Protein AF-U1Z8W6-F1 (afdb_monomer_lite)

Structure (mmCIF, N/CA/C/O backbone):
data_AF-U1Z8W6-F1
#
_entry.id   AF-U1Z8W6-F1
#
loop_
_atom_site.group_PDB
_atom_site.id
_atom_site.type_symbol
_atom_site.label_atom_id
_atom_site.label_alt_id
_atom_site.label_comp_id
_atom_site.label_asym_id
_atom_site.label_entity_id
_atom_site.label_seq_id
_atom_site.pdbx_PDB_ins_code
_atom_site.Cartn_x
_atom_site.Cartn_y
_atom_site.Cartn_z
_atom_site.occupancy
_atom_site.B_iso_or_equiv
_atom_site.auth_seq_id
_atom_site.auth_comp_id
_atom_site.auth_asym_id
_atom_site.auth_atom_id
_atom_site.pdbx_PDB_model_num
ATOM 1 N N . LYS A 1 1 ? 12.245 14.910 -12.556 1.00 53.78 1 LYS A N 1
ATOM 2 C CA . LYS A 1 1 ? 11.541 14.546 -13.810 1.00 53.78 1 LYS A CA 1
ATOM 3 C C . LYS A 1 1 ? 10.143 14.032 -13.506 1.00 53.78 1 LYS A C 1
ATOM 5 O O . LYS A 1 1 ? 9.200 14.678 -13.924 1.00 53.78 1 LYS A O 1
ATOM 10 N N . ASP A 1 2 ? 10.011 12.971 -12.716 1.00 47.59 2 ASP A N 1
ATOM 11 C CA . ASP A 1 2 ? 8.708 12.365 -12.400 1.00 47.59 2 ASP A CA 1
ATOM 12 C C . ASP A 1 2 ? 7.737 13.335 -11.708 1.00 47.59 2 ASP A C 1
ATOM 14 O O . ASP A 1 2 ? 6.581 13.411 -12.100 1.00 47.59 2 ASP A O 1
ATOM 18 N N . LEU A 1 3 ? 8.223 14.195 -10.800 1.00 54.81 3 LEU A N 1
ATOM 19 C CA . LEU A 1 3 ? 7.426 15.294 -10.223 1.00 54.81 3 LEU A CA 1
ATOM 20 C C . LEU A 1 3 ? 6.939 16.315 -11.272 1.00 54.81 3 LEU A C 1
ATOM 22 O O . LEU A 1 3 ? 5.798 16.761 -11.232 1.00 54.81 3 LEU A O 1
ATOM 26 N N . LEU A 1 4 ? 7.788 16.655 -12.247 1.00 52.31 4 LEU A N 1
ATOM 27 C CA . LEU A 1 4 ? 7.436 17.550 -13.359 1.00 52.31 4 LEU A CA 1
ATOM 28 C C . LEU A 1 4 ? 6.478 16.881 -14.355 1.00 52.31 4 LEU A C 1
ATOM 30 O O . LEU A 1 4 ? 5.726 17.571 -15.029 1.00 52.31 4 LEU A O 1
ATOM 34 N N . PHE A 1 5 ? 6.523 15.554 -14.474 1.00 56.66 5 PHE A N 1
ATOM 35 C CA . PHE A 1 5 ? 5.642 14.786 -15.348 1.00 56.66 5 PHE A CA 1
ATOM 36 C C . PHE A 1 5 ? 4.259 14.593 -14.711 1.00 56.66 5 PHE A C 1
ATOM 38 O O . PHE A 1 5 ? 3.253 14.780 -15.389 1.00 56.66 5 PHE A O 1
ATOM 45 N N . LEU A 1 6 ? 4.208 14.348 -13.395 1.00 55.31 6 LEU A N 1
ATOM 46 C CA . LEU A 1 6 ? 2.987 14.413 -12.584 1.00 55.31 6 LEU A CA 1
ATOM 47 C C . LEU A 1 6 ? 2.279 15.761 -12.761 1.00 55.31 6 LEU A C 1
ATOM 49 O O . LEU A 1 6 ? 1.101 15.774 -13.085 1.00 55.31 6 LEU A O 1
ATOM 53 N N . SER A 1 7 ? 3.026 16.867 -12.672 1.00 51.34 7 SER A N 1
ATOM 54 C CA . SER A 1 7 ? 2.526 18.236 -12.894 1.00 51.34 7 SER A CA 1
ATOM 55 C C . SER A 1 7 ? 2.130 18.559 -14.347 1.00 51.34 7 SER A C 1
ATOM 57 O O . SER A 1 7 ? 1.707 19.674 -14.626 1.00 51.34 7 SER A O 1
ATOM 59 N N . ARG A 1 8 ? 2.359 17.660 -15.313 1.00 48.47 8 ARG A N 1
ATOM 60 C CA . ARG A 1 8 ? 2.009 17.873 -16.733 1.00 48.47 8 ARG A CA 1
ATOM 61 C C . ARG A 1 8 ? 0.901 16.942 -17.214 1.00 48.47 8 ARG A C 1
ATOM 63 O O . ARG A 1 8 ? 0.269 17.232 -18.224 1.00 48.47 8 ARG A O 1
ATOM 70 N N . ILE A 1 9 ? 0.660 15.835 -16.510 1.00 55.00 9 ILE A N 1
ATOM 71 C CA . ILE A 1 9 ? -0.427 14.883 -16.792 1.00 55.00 9 ILE A CA 1
ATOM 72 C C . ILE A 1 9 ? -1.760 15.347 -16.175 1.00 55.00 9 ILE A C 1
ATOM 74 O O . ILE A 1 9 ? -2.761 14.641 -16.285 1.00 55.00 9 ILE A O 1
ATOM 78 N N . ASP A 1 10 ? -1.803 16.559 -15.611 1.00 52.75 10 ASP A N 1
ATOM 79 C CA . ASP A 1 10 ? -2.941 17.207 -14.950 1.00 52.75 10 ASP A CA 1
ATOM 80 C C . ASP A 1 10 ? -4.310 16.782 -15.499 1.00 52.75 10 ASP A C 1
ATOM 82 O O . ASP A 1 10 ? -5.134 16.296 -14.739 1.00 52.75 10 ASP A O 1
ATOM 86 N N . GLY A 1 11 ? -4.547 16.819 -16.813 1.00 50.12 11 GLY A N 1
ATOM 87 C CA . GLY A 1 11 ? -5.838 16.417 -17.391 1.00 50.12 11 GLY A CA 1
ATOM 88 C C . GLY A 1 11 ? -6.247 14.950 -17.164 1.00 50.12 11 GLY A C 1
ATOM 89 O O . GLY A 1 11 ? -7.403 14.680 -16.854 1.00 50.12 11 GLY A O 1
ATOM 90 N N . PHE A 1 12 ? -5.333 13.985 -17.300 1.00 50.81 12 PHE A N 1
ATOM 91 C CA . PHE A 1 12 ? -5.642 12.558 -17.111 1.00 50.81 12 PHE A CA 1
ATOM 92 C C . PHE A 1 12 ? -5.597 12.163 -15.633 1.00 50.81 12 PHE A C 1
ATOM 94 O O . PHE A 1 12 ? -6.459 11.414 -15.171 1.00 50.81 12 PHE A O 1
ATOM 101 N N . PHE A 1 13 ? -4.631 12.706 -14.883 1.00 53.06 13 PHE A N 1
ATOM 102 C CA . PHE A 1 13 ? -4.510 12.447 -13.451 1.00 53.06 13 PHE A CA 1
ATOM 103 C C . PHE A 1 13 ? -5.684 13.062 -12.685 1.00 53.06 13 PHE A C 1
ATOM 105 O O . PHE A 1 13 ? -6.356 12.341 -11.961 1.00 53.06 13 PHE A O 1
ATOM 112 N N . ILE A 1 14 ? -6.022 14.339 -12.910 1.00 55.75 14 ILE A N 1
ATOM 113 C CA . ILE A 1 14 ? -7.170 15.000 -12.264 1.00 55.75 14 ILE A CA 1
ATOM 114 C C . ILE A 1 14 ? -8.484 14.356 -12.698 1.00 55.75 14 ILE A C 1
ATOM 116 O O . ILE A 1 14 ? -9.365 14.176 -11.864 1.00 55.75 14 ILE A O 1
ATOM 120 N N . ARG A 1 15 ? -8.639 13.948 -13.966 1.00 53.91 15 ARG A N 1
ATOM 121 C CA . ARG A 1 15 ? -9.880 13.293 -14.406 1.00 53.91 15 ARG A CA 1
ATOM 122 C C . ARG A 1 15 ? -10.075 11.934 -13.741 1.00 53.91 15 ARG A C 1
ATOM 124 O O . ARG A 1 15 ? -11.173 11.667 -13.262 1.00 53.91 15 ARG A O 1
ATOM 131 N N . ASN A 1 16 ? -9.046 11.091 -13.669 1.00 57.12 16 ASN A N 1
ATOM 132 C CA . ASN A 1 16 ? -9.176 9.761 -13.068 1.00 57.12 16 ASN A CA 1
ATOM 133 C C . ASN A 1 16 ? -9.171 9.819 -11.536 1.00 57.12 16 ASN A C 1
ATOM 135 O O . ASN A 1 16 ? -10.003 9.174 -10.910 1.00 57.12 16 ASN A O 1
ATOM 139 N N . PHE A 1 17 ? -8.308 10.638 -10.931 1.00 57.97 17 PHE A N 1
ATOM 140 C CA . PHE A 1 17 ? -8.268 10.853 -9.483 1.00 57.97 17 PHE A CA 1
ATOM 141 C C . PHE A 1 17 ? -9.521 11.583 -8.984 1.00 57.97 17 PHE A C 1
ATOM 143 O O . PHE A 1 17 ? -10.067 11.229 -7.947 1.00 57.97 17 PHE A O 1
ATOM 150 N N . GLY A 1 18 ? -10.034 12.550 -9.748 1.00 56.03 18 GLY A N 1
ATOM 151 C CA . GLY A 1 18 ? -11.298 13.236 -9.480 1.00 56.03 18 GLY A CA 1
ATOM 152 C C . GLY A 1 18 ? -12.509 12.320 -9.645 1.00 56.03 18 GLY A C 1
ATOM 153 O O . GLY A 1 18 ? -13.364 12.297 -8.768 1.00 56.03 18 GLY A O 1
ATOM 154 N N . SER A 1 19 ? -12.555 11.495 -10.698 1.00 52.81 19 SER A N 1
ATOM 155 C CA . SER A 1 19 ? -13.606 10.471 -10.858 1.00 52.81 19 SER A CA 1
ATOM 156 C C . SER A 1 19 ? -13.541 9.413 -9.756 1.00 52.81 19 SER A C 1
ATOM 158 O O . SER A 1 19 ? -14.569 8.901 -9.324 1.00 52.81 19 SER A O 1
ATOM 160 N N . MET A 1 20 ? -12.340 9.111 -9.265 1.00 61.62 20 MET A N 1
ATOM 161 C CA . MET A 1 20 ? -12.126 8.195 -8.154 1.00 61.62 20 MET A CA 1
ATOM 162 C C . MET A 1 20 ? -12.560 8.804 -6.817 1.00 61.62 20 MET A C 1
ATOM 164 O O . MET A 1 20 ? -13.279 8.149 -6.070 1.00 61.62 20 MET A O 1
ATOM 168 N N . LEU A 1 21 ? -12.171 10.047 -6.518 1.00 60.03 21 LEU A N 1
ATOM 169 C CA . LEU A 1 21 ? -12.673 10.782 -5.355 1.00 60.03 21 LEU A CA 1
ATOM 170 C C . LEU A 1 21 ? -14.191 10.911 -5.417 1.00 60.03 21 LEU A C 1
ATOM 172 O O . LEU A 1 21 ? -14.842 10.754 -4.395 1.00 60.03 21 LEU A O 1
ATOM 176 N N . TYR A 1 22 ? -14.754 11.128 -6.605 1.00 62.81 22 TYR A N 1
ATOM 177 C CA . TYR A 1 22 ? -16.194 11.146 -6.821 1.00 62.81 22 TYR A CA 1
ATOM 178 C C . TYR A 1 22 ? -16.833 9.786 -6.523 1.00 62.81 22 TYR A C 1
ATOM 180 O O . TYR A 1 22 ? -17.764 9.737 -5.733 1.00 62.81 22 TYR A O 1
ATOM 188 N N . LEU A 1 23 ? -16.317 8.678 -7.067 1.00 64.25 23 LEU A N 1
ATOM 189 C CA . LEU A 1 23 ? -16.807 7.323 -6.771 1.00 64.25 23 LEU A CA 1
ATOM 190 C C . LEU A 1 23 ? -16.672 6.966 -5.288 1.00 64.25 23 LEU A C 1
ATOM 192 O O . LEU A 1 23 ? -17.572 6.359 -4.720 1.00 64.25 23 LEU A O 1
ATOM 196 N N . PHE A 1 24 ? -15.574 7.368 -4.654 1.00 62.69 24 PHE A N 1
ATOM 197 C CA . PHE A 1 24 ? -15.333 7.159 -3.233 1.00 62.69 24 PHE A CA 1
ATOM 198 C C . PHE A 1 24 ? -16.278 7.997 -2.365 1.00 62.69 24 PHE A C 1
ATOM 200 O O . PHE A 1 24 ? -16.858 7.481 -1.418 1.00 62.69 24 PHE A O 1
ATOM 207 N N . MET A 1 25 ? -16.485 9.269 -2.711 1.00 63.53 25 MET A N 1
ATOM 208 C CA . MET A 1 25 ? -17.456 10.155 -2.061 1.00 63.53 25 MET A CA 1
ATOM 209 C C . MET A 1 25 ? -18.890 9.696 -2.295 1.00 63.53 25 MET A C 1
ATOM 211 O O . MET A 1 25 ? -19.716 9.840 -1.407 1.00 63.53 25 MET A O 1
ATOM 215 N N . LEU A 1 26 ? -19.193 9.121 -3.458 1.00 65.06 26 LEU A N 1
ATOM 216 C CA . LEU A 1 26 ? -20.494 8.538 -3.770 1.00 65.06 26 LEU A CA 1
ATOM 217 C C . LEU A 1 26 ? -20.699 7.260 -2.952 1.00 65.06 26 LEU A C 1
ATOM 219 O O . LEU A 1 26 ? -21.748 7.095 -2.343 1.00 65.06 26 LEU A O 1
ATOM 223 N N . PHE A 1 27 ? -19.679 6.405 -2.848 1.00 68.31 27 PHE A N 1
ATOM 224 C CA . PHE A 1 27 ? -19.701 5.227 -1.982 1.00 68.31 27 PHE A CA 1
ATOM 225 C C . PHE A 1 27 ? -19.877 5.611 -0.510 1.00 68.31 27 PHE A C 1
ATOM 227 O O . PHE A 1 27 ? -20.775 5.096 0.144 1.00 68.31 27 PHE A O 1
ATOM 234 N N . LEU A 1 28 ? -19.095 6.566 0.004 1.00 62.84 28 LEU A N 1
ATOM 235 C CA . LEU A 1 28 ? -19.282 7.100 1.353 1.00 62.84 28 LEU A CA 1
ATOM 236 C C . LEU A 1 28 ? -20.662 7.749 1.506 1.00 62.84 28 LEU A C 1
ATOM 238 O O . LEU A 1 28 ? -21.359 7.461 2.465 1.00 62.84 28 LEU A O 1
ATOM 242 N N . GLY A 1 29 ? -21.110 8.555 0.549 1.00 54.66 29 GLY A N 1
ATOM 243 C CA . GLY A 1 29 ? -22.417 9.211 0.570 1.00 54.66 29 GLY A CA 1
ATOM 244 C C . GLY A 1 29 ? -23.599 8.239 0.558 1.00 54.66 29 GLY A C 1
ATOM 245 O O . GLY A 1 29 ? -24.640 8.566 1.112 1.00 54.66 29 GLY A O 1
ATOM 246 N N . PHE A 1 30 ? -23.444 7.039 -0.011 1.00 58.88 30 PHE A N 1
ATOM 247 C CA . PHE A 1 30 ? -24.445 5.969 0.059 1.00 58.88 30 PHE A CA 1
ATOM 248 C C . PHE A 1 30 ? -24.303 5.104 1.314 1.00 58.88 30 PHE A C 1
ATOM 250 O O . PHE A 1 30 ? -25.306 4.741 1.923 1.00 58.88 30 PHE A O 1
ATOM 257 N N . CYS A 1 31 ? -23.080 4.765 1.717 1.00 59.50 31 CYS A N 1
ATOM 258 C CA . CYS A 1 31 ? -22.837 3.871 2.845 1.00 59.50 31 CYS A CA 1
ATOM 259 C C . CYS A 1 31 ? -22.995 4.570 4.197 1.00 59.50 31 CYS A C 1
ATOM 261 O O . CYS A 1 31 ? -23.526 3.959 5.117 1.00 59.50 31 CYS A O 1
ATOM 263 N N . VAL A 1 32 ? -22.579 5.833 4.331 1.00 60.75 32 VAL A N 1
ATOM 264 C CA . VAL A 1 32 ? -22.630 6.597 5.590 1.00 60.75 32 VAL A CA 1
ATOM 265 C C . VAL A 1 32 ? -24.071 6.727 6.103 1.00 60.75 32 VAL A C 1
ATOM 267 O O . VAL A 1 32 ? -24.289 6.329 7.242 1.00 60.75 32 VAL A O 1
ATOM 270 N N . PRO A 1 33 ? -25.079 7.162 5.311 1.00 55.75 33 PRO A N 1
ATOM 271 C CA . PRO A 1 33 ? -26.455 7.297 5.802 1.00 55.75 33 PRO A CA 1
ATOM 272 C C . PRO A 1 33 ? -27.119 5.948 6.091 1.00 55.75 33 PRO A C 1
ATOM 274 O O . PRO A 1 33 ? -27.905 5.810 7.026 1.00 55.75 33 PRO A O 1
ATOM 277 N N . LEU A 1 34 ? -26.806 4.937 5.278 1.00 55.66 34 LEU A N 1
ATOM 278 C CA . LEU A 1 34 ? -27.396 3.601 5.372 1.00 55.66 34 LEU A CA 1
ATOM 279 C C . LEU A 1 34 ? -26.870 2.865 6.608 1.00 55.66 34 LEU A C 1
ATOM 281 O O . LEU A 1 34 ? -27.627 2.227 7.338 1.00 55.66 34 LEU A O 1
ATOM 285 N N . LEU A 1 35 ? -25.579 3.025 6.893 1.00 55.91 35 LEU A N 1
ATOM 286 C CA . LEU A 1 35 ? -24.968 2.494 8.095 1.00 55.91 35 LEU A CA 1
ATOM 287 C C . LEU A 1 35 ? -25.337 3.332 9.342 1.00 55.91 35 LEU A C 1
ATOM 289 O O . LEU A 1 35 ? -25.601 2.736 10.381 1.00 55.91 35 LEU A O 1
ATOM 293 N N . SER A 1 36 ? -25.450 4.666 9.254 1.00 55.50 36 SER A N 1
ATOM 294 C CA . SER A 1 36 ? -25.828 5.514 10.400 1.00 55.50 36 SER A CA 1
ATOM 295 C C . SER A 1 36 ? -27.282 5.321 10.840 1.00 55.50 36 SER A C 1
ATOM 297 O O . SER A 1 36 ? -27.603 5.518 12.007 1.00 55.50 36 SER A O 1
ATOM 299 N N . HIS A 1 37 ? -28.176 4.936 9.921 1.00 54.25 37 HIS A N 1
ATOM 300 C CA . HIS A 1 37 ? -29.578 4.644 10.235 1.00 54.25 37 HIS A CA 1
ATOM 301 C C . HIS A 1 37 ? -29.769 3.242 10.851 1.00 54.25 37 HIS A C 1
ATOM 303 O O . HIS A 1 37 ? -30.749 3.013 11.560 1.00 54.25 37 HIS A O 1
ATOM 309 N N . HIS A 1 38 ? -28.882 2.279 10.579 1.00 53.22 38 HIS A N 1
ATOM 310 C CA . HIS A 1 38 ? -28.990 0.912 11.120 1.00 53.22 38 HIS A CA 1
ATOM 311 C C . HIS A 1 38 ? -28.074 0.633 12.317 1.00 53.22 38 HIS A C 1
ATOM 313 O O . HIS A 1 38 ? -28.362 -0.279 13.088 1.00 53.22 38 HIS A O 1
ATOM 319 N N . PHE A 1 39 ? -27.010 1.413 12.508 1.00 53.31 39 PHE A N 1
ATOM 320 C CA . PHE A 1 39 ? -26.014 1.195 13.554 1.00 53.31 39 PHE A CA 1
ATOM 321 C C . PHE A 1 39 ? -25.698 2.521 14.252 1.00 53.31 39 PHE A C 1
ATOM 323 O O . PHE A 1 39 ? -24.763 3.230 13.894 1.00 53.31 39 PHE A O 1
ATOM 330 N N . THR A 1 40 ? -26.506 2.874 15.252 1.00 51.41 40 THR A N 1
ATOM 331 C CA . THR A 1 40 ? -26.368 4.115 16.037 1.00 51.41 40 THR A CA 1
ATOM 332 C C . THR A 1 40 ? -25.115 4.148 16.923 1.00 51.41 40 THR A C 1
ATOM 334 O O . THR A 1 40 ? -24.707 5.223 17.347 1.00 51.41 40 THR A O 1
ATOM 337 N N . GLU A 1 41 ? -24.456 3.004 17.132 1.00 55.88 41 GLU A N 1
ATOM 338 C CA . GLU A 1 41 ? -23.107 2.892 17.693 1.00 55.88 41 GLU A CA 1
ATOM 339 C C . GLU A 1 41 ? -22.330 1.852 16.875 1.00 55.88 41 GLU A C 1
ATOM 341 O O . GLU A 1 41 ? -22.644 0.660 16.891 1.00 55.88 41 GLU A O 1
ATOM 346 N N . TYR A 1 42 ? -21.322 2.283 16.115 1.00 61.22 42 TYR A N 1
ATOM 347 C CA . TYR A 1 42 ? -20.436 1.330 15.451 1.00 61.22 42 TYR A CA 1
ATOM 348 C C . TYR A 1 42 ? -19.486 0.746 16.480 1.00 61.22 42 TYR A C 1
ATOM 350 O O . TYR A 1 42 ? -18.712 1.476 17.099 1.00 61.22 42 TYR A O 1
ATOM 358 N N . SER A 1 43 ? -19.482 -0.579 16.618 1.00 75.44 43 SER A N 1
ATOM 359 C CA . SER A 1 43 ? -18.449 -1.226 17.417 1.00 75.44 43 SER A CA 1
ATOM 360 C C . SER A 1 43 ? -17.075 -0.926 16.808 1.00 75.44 43 SER A C 1
ATOM 362 O O . SER A 1 43 ? -16.895 -0.973 15.586 1.00 75.44 43 SER A O 1
ATOM 364 N N . ALA A 1 44 ? -16.078 -0.647 17.649 1.00 80.00 44 ALA A N 1
ATOM 365 C CA . ALA A 1 44 ? -14.695 -0.467 17.205 1.00 80.00 44 ALA A CA 1
ATOM 366 C C . ALA A 1 44 ? -14.218 -1.650 16.341 1.00 80.00 44 ALA A C 1
ATOM 368 O O . ALA A 1 44 ? -13.499 -1.467 15.359 1.00 80.00 44 ALA A O 1
ATOM 369 N N . ALA A 1 45 ? -14.714 -2.856 16.636 1.00 81.62 45 ALA A N 1
ATOM 370 C CA . ALA A 1 45 ? -14.514 -4.056 15.832 1.00 81.62 45 ALA A CA 1
ATOM 371 C C . ALA A 1 45 ? -14.978 -3.905 14.368 1.00 81.62 45 ALA A C 1
ATOM 373 O O . ALA A 1 45 ? -14.260 -4.343 13.466 1.00 81.62 45 ALA A O 1
ATOM 374 N N . ALA A 1 46 ? -16.130 -3.282 14.106 1.00 81.25 46 ALA A N 1
ATOM 375 C CA . ALA A 1 46 ? -16.612 -3.043 12.746 1.00 81.25 46 ALA A CA 1
ATOM 376 C C . ALA A 1 46 ? -15.736 -2.022 12.005 1.00 81.25 46 ALA A C 1
ATOM 378 O O . ALA A 1 46 ? -15.381 -2.240 10.845 1.00 81.25 46 ALA A O 1
ATOM 379 N N . ILE A 1 47 ? -15.328 -0.946 12.687 1.00 84.00 47 ILE A N 1
ATOM 380 C CA . ILE A 1 47 ? -14.483 0.103 12.097 1.00 84.00 47 ILE A CA 1
ATOM 381 C C . ILE A 1 47 ? -13.100 -0.451 11.735 1.00 84.00 47 ILE A C 1
ATOM 383 O O . ILE A 1 47 ? -12.608 -0.188 10.639 1.00 84.00 47 ILE A O 1
ATOM 387 N N . VAL A 1 48 ? -12.507 -1.283 12.599 1.00 86.69 48 VAL A N 1
ATOM 388 C CA . VAL A 1 48 ? -11.232 -1.978 12.342 1.00 86.69 48 VAL A CA 1
ATOM 389 C C . VAL A 1 48 ? -11.289 -2.798 11.048 1.00 86.69 48 VAL A C 1
ATOM 391 O O . VAL A 1 48 ? -10.410 -2.682 10.193 1.00 86.69 48 VAL A O 1
ATOM 394 N N . SER A 1 49 ? -12.351 -3.585 10.864 1.00 83.81 49 SER A N 1
ATOM 395 C CA . SER A 1 49 ? -12.529 -4.407 9.661 1.00 83.81 49 SER A CA 1
ATOM 396 C C . SER A 1 49 ? -12.802 -3.569 8.408 1.00 83.81 49 SER A C 1
ATOM 398 O O . SER A 1 49 ? -12.195 -3.800 7.359 1.00 83.81 49 SER A O 1
ATOM 400 N N . ALA A 1 50 ? -13.675 -2.564 8.510 1.00 84.44 50 ALA A N 1
ATOM 401 C CA . ALA A 1 50 ? -14.007 -1.686 7.393 1.00 84.44 50 ALA A CA 1
ATOM 402 C C . ALA A 1 50 ? -12.787 -0.885 6.911 1.00 84.44 50 ALA A C 1
ATOM 404 O O . ALA A 1 50 ? -12.572 -0.761 5.707 1.00 84.44 50 ALA A O 1
ATOM 405 N N . ALA A 1 51 ? -11.951 -0.404 7.834 1.00 87.62 51 ALA A N 1
ATOM 406 C CA . ALA A 1 51 ? -10.746 0.356 7.521 1.00 87.62 51 ALA A CA 1
ATOM 407 C C . ALA A 1 51 ? -9.801 -0.397 6.581 1.00 87.62 51 ALA A C 1
ATOM 409 O O . ALA A 1 51 ? -9.320 0.173 5.604 1.00 87.62 51 ALA A O 1
ATOM 410 N N . VAL A 1 52 ? -9.567 -1.687 6.841 1.00 88.38 52 VAL A N 1
ATOM 411 C CA . VAL A 1 52 ? -8.694 -2.519 6.004 1.00 88.38 52 VAL A CA 1
ATOM 412 C C . VAL A 1 52 ? -9.263 -2.693 4.602 1.00 88.38 52 VAL A C 1
ATOM 414 O O . VAL A 1 52 ? -8.522 -2.564 3.625 1.00 88.38 52 VAL A O 1
ATOM 417 N N . ILE A 1 53 ? -10.565 -2.963 4.493 1.00 86.12 53 ILE A N 1
ATOM 418 C CA . ILE A 1 53 ? -11.238 -3.136 3.202 1.00 86.12 53 ILE A CA 1
ATOM 419 C C . ILE A 1 53 ? -11.127 -1.845 2.391 1.00 86.12 53 ILE A C 1
ATOM 421 O O . ILE A 1 53 ? -10.634 -1.860 1.263 1.00 86.12 53 ILE A O 1
ATOM 425 N N . ILE A 1 54 ? -11.520 -0.722 2.993 1.00 86.75 54 ILE A N 1
ATOM 426 C CA . ILE A 1 54 ? -11.520 0.587 2.340 1.00 86.75 54 ILE A CA 1
ATOM 427 C C . ILE A 1 54 ? -10.097 0.976 1.927 1.00 86.75 54 ILE A C 1
ATOM 429 O O . ILE A 1 54 ? -9.885 1.345 0.775 1.00 86.75 54 ILE A O 1
ATOM 433 N N . ALA A 1 55 ? -9.107 0.834 2.813 1.00 88.94 55 ALA A N 1
ATOM 434 C CA . ALA A 1 55 ? -7.720 1.168 2.500 1.00 88.94 55 ALA A CA 1
ATOM 435 C C . ALA A 1 55 ? -7.182 0.357 1.310 1.00 88.94 55 ALA A C 1
ATOM 437 O O . ALA A 1 55 ? -6.589 0.929 0.396 1.00 88.94 55 ALA A O 1
ATOM 438 N N . ASN A 1 56 ? -7.418 -0.959 1.276 1.00 86.19 56 ASN A N 1
ATOM 439 C CA . ASN A 1 56 ? -6.936 -1.810 0.185 1.00 86.19 56 ASN A CA 1
ATOM 440 C C . ASN A 1 56 ? -7.578 -1.442 -1.161 1.00 86.19 56 ASN A C 1
ATOM 442 O O . ASN A 1 56 ? -6.858 -1.268 -2.143 1.00 86.19 56 ASN A O 1
ATOM 446 N N . PHE A 1 57 ? -8.900 -1.250 -1.205 1.00 83.81 57 PHE A N 1
ATOM 447 C CA . PHE A 1 57 ? -9.583 -0.836 -2.435 1.00 83.81 57 PHE A CA 1
ATOM 448 C C . PHE A 1 57 ? -9.149 0.557 -2.901 1.00 83.81 57 PHE A C 1
ATOM 450 O O . PHE A 1 57 ? -8.891 0.758 -4.090 1.00 83.81 57 PHE A O 1
ATOM 457 N N . SER A 1 58 ? -9.002 1.506 -1.972 1.00 84.88 58 SER A N 1
ATOM 458 C CA . SER A 1 58 ? -8.495 2.840 -2.285 1.00 84.88 58 SER A CA 1
ATOM 459 C C . SER A 1 58 ? -7.105 2.775 -2.913 1.00 84.88 58 SER A C 1
ATOM 461 O O . SER A 1 58 ? -6.874 3.389 -3.949 1.00 84.88 58 SER A O 1
ATOM 463 N N . TYR A 1 59 ? -6.168 2.013 -2.351 1.00 86.00 59 TYR A N 1
ATOM 464 C CA . TYR A 1 59 ? -4.812 1.963 -2.905 1.00 86.00 59 TYR A CA 1
ATOM 465 C C . TYR A 1 59 ? -4.665 1.099 -4.148 1.00 86.00 59 TYR A C 1
ATOM 467 O O . TYR A 1 59 ? -3.762 1.357 -4.942 1.00 86.00 59 TYR A O 1
ATOM 475 N N . GLN A 1 60 ? -5.564 0.148 -4.381 1.00 81.12 60 GLN A N 1
ATOM 476 C CA . GLN A 1 60 ? -5.640 -0.523 -5.671 1.00 81.12 60 GLN A CA 1
ATOM 477 C C . GLN A 1 60 ? -5.989 0.484 -6.780 1.00 81.12 60 GLN A C 1
ATOM 479 O O . GLN A 1 60 ? -5.284 0.567 -7.781 1.00 81.12 60 GLN A O 1
ATOM 484 N N . LEU A 1 61 ? -6.995 1.334 -6.549 1.00 75.44 61 LEU A N 1
ATOM 485 C CA . LEU A 1 61 ? -7.445 2.345 -7.511 1.00 75.44 61 LEU A CA 1
ATOM 486 C C . LEU A 1 61 ? -6.473 3.533 -7.657 1.00 75.44 61 LEU A C 1
ATOM 488 O O . LEU A 1 61 ? -6.066 3.857 -8.774 1.00 75.44 61 LEU A O 1
ATOM 492 N N . VAL A 1 62 ? -6.065 4.173 -6.547 1.00 73.31 62 VAL A N 1
ATOM 493 C CA . VAL A 1 62 ? -5.065 5.267 -6.563 1.00 73.31 62 VAL A CA 1
ATOM 494 C C . VAL A 1 62 ? -3.761 4.759 -7.170 1.00 73.31 62 VAL A C 1
ATOM 496 O O . VAL A 1 62 ? -3.085 5.464 -7.925 1.00 73.31 62 VAL A O 1
ATOM 499 N N . GLY A 1 63 ? -3.409 3.524 -6.833 1.00 71.75 63 GLY A N 1
ATOM 500 C CA . GLY A 1 63 ? -2.163 2.928 -7.245 1.00 71.75 63 GLY A CA 1
ATOM 501 C C . GLY A 1 63 ? -2.073 2.637 -8.724 1.00 71.75 63 GLY A C 1
ATOM 502 O O . GLY A 1 63 ? -1.045 2.943 -9.315 1.00 71.75 63 GLY A O 1
ATOM 503 N N . ASP A 1 64 ? -3.142 2.180 -9.370 1.00 69.38 64 ASP A N 1
ATOM 504 C CA . ASP A 1 64 ? -3.132 1.985 -10.823 1.00 69.38 64 ASP A CA 1
ATOM 505 C C . ASP A 1 64 ? -2.897 3.311 -11.582 1.00 69.38 64 ASP A C 1
ATOM 507 O O . ASP A 1 64 ? -2.138 3.360 -12.562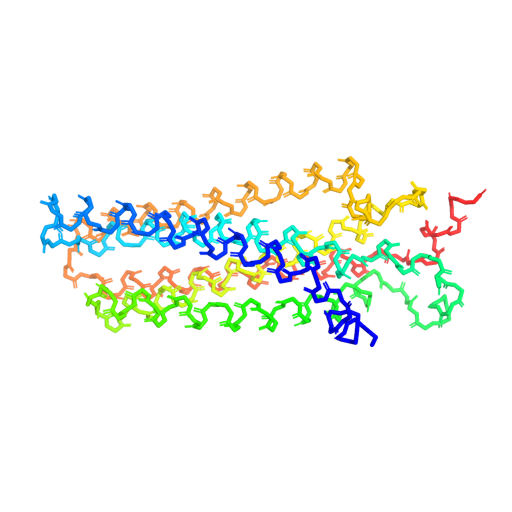 1.00 69.38 64 ASP A O 1
ATOM 511 N N . ALA A 1 65 ? -3.449 4.423 -11.081 1.00 70.50 65 ALA A N 1
ATOM 512 C CA . ALA A 1 65 ? -3.197 5.752 -11.641 1.00 70.50 65 ALA A CA 1
ATOM 513 C C . ALA A 1 65 ? -1.732 6.191 -11.455 1.00 70.50 65 ALA A C 1
ATOM 515 O O . ALA A 1 65 ? -1.093 6.650 -12.406 1.00 70.50 65 ALA A O 1
ATOM 516 N N . LEU A 1 66 ? -1.174 6.019 -10.251 1.00 74.81 66 LEU A N 1
ATOM 517 C CA . LEU A 1 66 ? 0.217 6.378 -9.953 1.00 74.81 66 LEU A CA 1
ATOM 518 C C . LEU A 1 66 ? 1.227 5.454 -10.644 1.00 74.81 66 LEU A C 1
ATOM 520 O O . LEU A 1 66 ? 2.255 5.930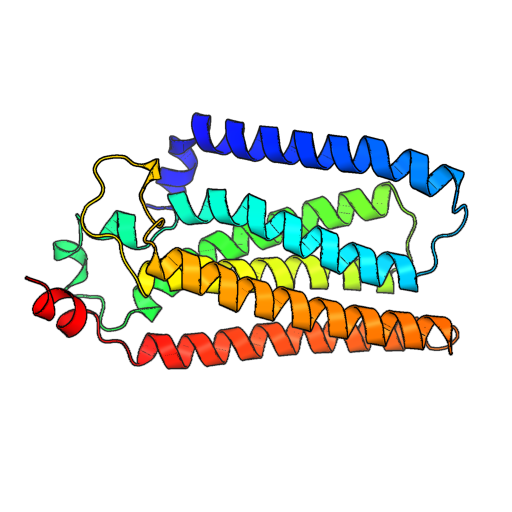 -11.119 1.00 74.81 66 LEU A O 1
ATOM 524 N N . LYS A 1 67 ? 0.931 4.158 -10.753 1.00 76.56 67 LYS A N 1
ATOM 525 C CA . LYS A 1 67 ? 1.746 3.138 -11.425 1.00 76.56 67 LYS A CA 1
ATOM 526 C C . LYS A 1 67 ? 1.990 3.496 -12.883 1.00 76.56 67 LYS A C 1
ATOM 528 O O . LYS A 1 67 ? 3.114 3.359 -13.353 1.00 76.56 67 LYS A O 1
ATOM 533 N N . THR A 1 68 ? 0.970 3.989 -13.584 1.00 68.88 68 THR A N 1
ATOM 534 C CA . THR A 1 68 ? 1.103 4.406 -14.989 1.00 68.88 68 THR A CA 1
ATOM 535 C C . THR A 1 68 ? 2.159 5.511 -15.131 1.00 68.88 68 THR A C 1
ATOM 537 O O . THR A 1 68 ? 3.030 5.444 -15.999 1.00 68.88 68 THR A O 1
ATOM 540 N N . VAL A 1 69 ? 2.139 6.493 -14.223 1.00 70.19 69 VAL A N 1
ATOM 541 C CA . VAL A 1 69 ? 3.035 7.662 -14.242 1.00 70.19 69 VAL A CA 1
ATOM 542 C C . VAL A 1 69 ? 4.440 7.337 -13.722 1.00 70.19 69 VAL A C 1
ATOM 544 O O . VAL A 1 69 ? 5.430 7.823 -14.262 1.00 70.19 69 VAL A O 1
ATOM 547 N N . LEU A 1 70 ? 4.530 6.517 -12.675 1.00 76.00 70 LEU A N 1
ATOM 548 C CA . LEU A 1 70 ? 5.766 6.167 -11.968 1.00 76.00 70 LEU A CA 1
ATOM 549 C C . LEU A 1 70 ? 6.351 4.824 -12.422 1.00 76.00 70 LEU A C 1
ATOM 551 O O . LEU A 1 70 ? 7.209 4.262 -11.746 1.00 76.00 70 LEU A O 1
ATOM 555 N N . SER A 1 71 ? 5.900 4.290 -13.550 1.00 74.19 71 SER A N 1
ATOM 556 C CA . SER A 1 71 ? 6.397 3.032 -14.101 1.00 74.19 71 SER A CA 1
ATOM 557 C C . SER A 1 71 ? 7.882 3.124 -14.468 1.00 74.19 71 SER A C 1
ATOM 559 O O . SER A 1 71 ? 8.366 4.125 -15.005 1.00 74.19 71 SER A O 1
ATOM 561 N N . VAL A 1 72 ? 8.626 2.047 -14.204 1.00 70.12 72 VAL A N 1
ATOM 562 C CA . VAL A 1 72 ? 10.019 1.916 -14.670 1.00 70.12 72 VAL A CA 1
ATOM 563 C C . VAL A 1 72 ? 10.065 1.722 -16.193 1.00 70.12 72 VAL A C 1
ATOM 565 O O . VAL A 1 72 ? 10.992 2.183 -16.856 1.00 70.12 72 VAL A O 1
ATOM 568 N N . ASP A 1 73 ? 9.012 1.138 -16.768 1.00 65.81 73 ASP A N 1
ATOM 569 C CA . ASP A 1 73 ? 8.847 0.881 -18.204 1.00 65.81 73 ASP A CA 1
ATOM 570 C C . ASP A 1 73 ? 8.905 2.153 -19.057 1.00 65.81 73 ASP A C 1
ATOM 572 O O . ASP A 1 73 ? 9.463 2.153 -20.158 1.00 65.81 73 ASP A O 1
ATOM 576 N N . GLY A 1 74 ? 8.379 3.264 -18.530 1.00 62.84 74 GLY A N 1
ATOM 577 C CA . GLY A 1 74 ? 8.421 4.568 -19.191 1.00 62.84 74 GLY A CA 1
ATOM 578 C C . GLY A 1 74 ? 9.840 5.128 -19.360 1.00 62.84 74 GLY A C 1
ATOM 579 O O . GLY A 1 74 ? 10.060 6.042 -20.158 1.00 62.84 74 GLY A O 1
ATOM 580 N N . GLU A 1 75 ? 10.830 4.579 -18.650 1.00 67.62 75 GLU A N 1
ATOM 581 C CA . GLU A 1 75 ? 12.222 5.035 -18.697 1.00 67.62 75 GLU A CA 1
ATOM 582 C C . GLU A 1 75 ? 13.121 4.209 -19.618 1.00 67.62 75 GLU A C 1
ATOM 584 O O . GLU A 1 75 ? 14.236 4.644 -19.911 1.00 67.62 75 GLU A O 1
ATOM 589 N N . ILE A 1 76 ? 12.627 3.094 -20.165 1.00 64.00 76 ILE A N 1
ATOM 590 C CA . ILE A 1 76 ? 13.399 2.185 -21.033 1.00 64.00 76 ILE A CA 1
ATOM 591 C C . ILE A 1 76 ? 13.904 2.897 -22.299 1.00 64.00 76 ILE A C 1
ATOM 593 O O . ILE A 1 76 ? 15.029 2.672 -22.732 1.00 64.00 76 ILE A O 1
ATOM 597 N N . LYS A 1 77 ? 13.154 3.861 -22.850 1.00 61.28 77 LYS A N 1
ATOM 598 C CA . LYS A 1 77 ? 13.617 4.667 -24.004 1.00 61.28 77 LYS A CA 1
ATOM 599 C C . LYS A 1 77 ? 14.839 5.545 -23.683 1.00 61.28 77 LYS A C 1
ATOM 601 O O . LYS A 1 77 ? 15.582 5.935 -24.576 1.00 61.28 77 LYS A O 1
ATOM 606 N N . ASN A 1 78 ? 15.077 5.825 -22.402 1.00 63.66 78 ASN A N 1
ATOM 607 C CA . ASN A 1 78 ? 16.208 6.607 -21.903 1.00 63.66 78 ASN A CA 1
ATOM 608 C C . ASN A 1 78 ? 17.289 5.726 -21.253 1.00 63.66 78 ASN A C 1
ATOM 610 O O . ASN A 1 78 ? 18.174 6.240 -20.575 1.00 63.66 78 ASN A O 1
ATOM 614 N N . GLN A 1 79 ? 17.240 4.406 -21.451 1.00 61.91 79 GLN A N 1
ATOM 615 C CA . GLN A 1 79 ? 18.132 3.430 -20.815 1.00 61.91 79 GLN A CA 1
ATOM 616 C C . GLN A 1 79 ? 19.626 3.720 -21.040 1.00 61.91 79 GLN A C 1
ATOM 618 O O . GLN A 1 79 ? 20.440 3.476 -20.148 1.00 61.91 79 GLN A O 1
ATOM 623 N N . HIS A 1 80 ? 19.980 4.319 -22.181 1.00 60.94 80 HIS A N 1
ATOM 624 C CA . HIS A 1 80 ? 21.342 4.759 -22.494 1.00 60.94 80 HIS A CA 1
ATOM 625 C C . HIS A 1 80 ? 21.899 5.787 -21.486 1.00 60.94 80 HIS A C 1
ATOM 627 O O . HIS A 1 80 ? 23.104 5.817 -21.249 1.00 60.94 80 HIS A O 1
ATOM 633 N N . LEU A 1 81 ? 21.038 6.582 -20.838 1.00 59.59 81 LEU A N 1
ATOM 634 C CA . LEU A 1 81 ? 21.427 7.539 -19.792 1.00 59.59 81 LEU A CA 1
ATOM 635 C C . LEU A 1 81 ? 21.685 6.861 -18.437 1.00 59.59 81 LEU A C 1
ATOM 637 O O . LEU A 1 81 ? 22.391 7.411 -17.594 1.00 59.59 81 LEU A O 1
ATOM 641 N N . PHE A 1 82 ? 21.125 5.669 -18.217 1.00 61.56 82 PHE A N 1
ATOM 642 C CA . PHE A 1 82 ? 21.128 4.995 -16.916 1.00 61.56 82 PHE A CA 1
ATOM 643 C C . PHE A 1 82 ? 22.173 3.878 -16.799 1.00 61.56 82 PHE A C 1
ATOM 645 O O . PHE A 1 82 ? 22.588 3.555 -15.685 1.00 61.56 82 PHE A O 1
ATOM 652 N N . HIS A 1 83 ? 22.650 3.331 -17.924 1.00 58.75 83 HIS A N 1
ATOM 653 C CA . HIS A 1 83 ? 23.546 2.167 -17.957 1.00 58.75 83 HIS A CA 1
ATOM 654 C C . HIS A 1 83 ? 24.873 2.369 -17.196 1.00 58.75 83 HIS A C 1
ATOM 656 O O . HIS A 1 83 ? 25.408 1.422 -16.630 1.00 58.75 83 HIS A O 1
ATOM 662 N N . ARG A 1 84 ? 25.396 3.604 -17.125 1.00 60.00 84 ARG A N 1
ATOM 663 C CA . ARG A 1 84 ? 26.646 3.906 -16.397 1.00 60.00 84 ARG A CA 1
ATOM 664 C C . ARG A 1 84 ? 26.478 4.100 -14.886 1.00 60.00 84 ARG A C 1
ATOM 666 O O . ARG A 1 84 ? 27.440 3.886 -14.155 1.00 60.00 84 ARG A O 1
ATOM 673 N N . ASN A 1 85 ? 25.288 4.481 -14.414 1.00 65.25 85 ASN A N 1
ATOM 674 C CA . ASN A 1 85 ? 25.083 4.919 -13.026 1.00 65.25 85 ASN A CA 1
ATOM 675 C C . ASN A 1 85 ? 24.216 3.964 -12.188 1.00 65.25 85 ASN A C 1
ATOM 677 O O . ASN A 1 85 ? 24.278 4.015 -10.960 1.00 65.25 85 ASN A O 1
ATOM 681 N N . ILE A 1 86 ? 23.426 3.089 -12.818 1.00 70.94 86 ILE A N 1
ATOM 682 C CA . ILE A 1 86 ? 22.473 2.207 -12.131 1.00 70.94 86 ILE A CA 1
ATOM 683 C C . ILE A 1 86 ? 22.939 0.752 -12.226 1.00 70.94 86 ILE A C 1
ATOM 685 O O . ILE A 1 86 ? 22.954 0.166 -13.304 1.00 70.94 86 ILE A O 1
ATOM 689 N N . LYS A 1 87 ? 23.291 0.159 -11.079 1.00 74.44 87 LYS A N 1
ATOM 690 C CA . LYS A 1 87 ? 23.788 -1.225 -10.976 1.00 74.44 87 LYS A CA 1
ATOM 691 C C . LYS A 1 87 ? 22.674 -2.230 -10.676 1.00 74.44 87 LYS A C 1
ATOM 693 O O . LYS A 1 87 ? 22.686 -3.337 -11.202 1.00 74.44 87 LYS A O 1
ATOM 698 N N . HIS A 1 88 ? 21.693 -1.852 -9.856 1.00 80.06 88 HIS A N 1
ATOM 699 C CA . HIS A 1 88 ? 20.657 -2.776 -9.377 1.00 80.06 88 HIS A CA 1
ATOM 700 C C . HIS A 1 88 ? 19.245 -2.225 -9.563 1.00 80.06 88 HIS A C 1
ATOM 702 O O . HIS A 1 88 ? 19.033 -1.015 -9.477 1.00 80.06 88 HIS A O 1
ATOM 708 N N . ALA A 1 89 ? 18.261 -3.115 -9.734 1.00 80.56 89 ALA A N 1
ATOM 709 C CA . ALA A 1 89 ? 16.860 -2.738 -9.949 1.00 80.56 89 ALA A CA 1
ATOM 710 C C . ALA A 1 89 ? 16.291 -1.861 -8.816 1.00 80.56 89 ALA A C 1
ATOM 712 O O . ALA A 1 89 ? 15.514 -0.942 -9.072 1.00 80.56 89 ALA A O 1
ATOM 713 N N . TRP A 1 90 ? 16.735 -2.075 -7.569 1.00 84.94 90 TRP A N 1
ATOM 714 C CA . TRP A 1 90 ? 16.320 -1.249 -6.428 1.00 84.94 90 TRP A CA 1
ATOM 715 C C . TRP A 1 90 ? 16.636 0.242 -6.609 1.00 84.94 90 TRP A C 1
ATOM 717 O O . TRP A 1 90 ? 15.858 1.087 -6.182 1.00 84.94 90 TRP A O 1
ATOM 727 N N . GLN A 1 91 ? 17.744 0.585 -7.270 1.00 82.75 91 GLN A N 1
ATOM 728 C CA . GLN A 1 91 ? 18.142 1.983 -7.468 1.00 82.75 91 GLN A CA 1
ATOM 729 C C . GLN A 1 91 ? 17.202 2.734 -8.427 1.00 82.75 91 GLN A C 1
ATOM 731 O O . GLN A 1 91 ? 17.101 3.953 -8.334 1.00 82.75 91 GLN A O 1
ATOM 736 N N . LEU A 1 92 ? 16.490 2.015 -9.304 1.00 81.31 92 LEU A N 1
ATOM 737 C CA . LEU A 1 92 ? 15.417 2.560 -10.146 1.00 81.31 92 LEU A CA 1
ATOM 738 C C . LEU A 1 92 ? 14.077 2.612 -9.409 1.00 81.31 92 LEU A C 1
ATOM 740 O O . LEU A 1 92 ? 13.334 3.581 -9.533 1.00 81.31 92 LEU A O 1
ATOM 744 N N . VAL A 1 93 ? 13.771 1.569 -8.636 1.00 85.44 93 VAL A N 1
ATOM 745 C CA . VAL A 1 93 ? 12.495 1.439 -7.918 1.00 85.44 93 VAL A CA 1
ATOM 746 C C . VAL A 1 93 ? 12.395 2.425 -6.758 1.00 85.44 93 VAL A C 1
ATOM 748 O O . VAL A 1 93 ? 11.362 3.066 -6.591 1.00 85.44 93 VAL A O 1
ATOM 751 N N . PHE A 1 94 ? 13.461 2.586 -5.972 1.00 87.00 94 PHE A N 1
ATOM 752 C CA . PHE A 1 94 ? 13.432 3.342 -4.722 1.00 87.00 94 PHE A CA 1
ATOM 753 C C . PHE A 1 94 ? 12.980 4.803 -4.885 1.00 87.00 94 PHE A C 1
ATOM 755 O O . PHE A 1 94 ? 12.050 5.198 -4.184 1.00 87.00 94 PHE A O 1
ATOM 762 N N . PRO A 1 95 ? 13.523 5.608 -5.823 1.00 84.31 95 PRO A N 1
ATOM 763 C CA . PRO A 1 95 ? 13.066 6.987 -6.003 1.00 84.31 95 PRO A CA 1
ATOM 764 C C . PRO A 1 95 ? 11.580 7.084 -6.379 1.00 84.31 95 PRO A C 1
ATOM 766 O O . PRO A 1 95 ? 10.880 7.979 -5.907 1.00 84.31 95 PRO A O 1
ATOM 769 N N . LYS A 1 96 ? 11.084 6.142 -7.189 1.00 88.12 96 LYS A N 1
ATOM 770 C CA . LYS A 1 96 ? 9.684 6.086 -7.640 1.00 88.12 96 LYS A CA 1
ATOM 771 C C . LYS A 1 96 ? 8.748 5.673 -6.506 1.00 88.12 96 LYS A C 1
ATOM 773 O O . LYS A 1 96 ? 7.717 6.310 -6.300 1.00 88.12 96 LYS A O 1
ATOM 778 N N . VAL A 1 97 ? 9.155 4.683 -5.710 1.00 89.81 97 VAL A N 1
ATOM 779 C CA . VAL A 1 97 ? 8.460 4.286 -4.477 1.00 89.81 97 VAL A CA 1
ATOM 780 C C . VAL A 1 97 ? 8.414 5.442 -3.477 1.00 89.81 97 VAL A C 1
ATOM 782 O O . VAL A 1 97 ? 7.366 5.672 -2.888 1.00 89.81 97 VAL A O 1
ATOM 785 N N . CYS A 1 98 ? 9.481 6.231 -3.325 1.00 88.31 98 CYS A N 1
ATOM 786 C CA . CYS A 1 98 ? 9.476 7.403 -2.441 1.00 88.31 98 CYS A CA 1
ATOM 787 C C . CYS A 1 98 ? 8.445 8.462 -2.863 1.00 88.31 98 CYS A C 1
ATOM 789 O O . CYS A 1 98 ? 7.731 8.988 -2.010 1.00 88.31 98 CYS A O 1
ATOM 791 N N . ILE A 1 99 ? 8.331 8.755 -4.165 1.00 87.31 99 ILE A N 1
ATOM 792 C CA . ILE A 1 99 ? 7.324 9.701 -4.677 1.00 87.31 99 ILE A CA 1
ATOM 793 C C . ILE A 1 99 ? 5.913 9.156 -4.442 1.00 87.31 99 ILE A C 1
ATOM 795 O O . ILE A 1 99 ? 5.043 9.889 -3.970 1.00 87.31 99 ILE A O 1
ATOM 799 N N . TYR A 1 100 ? 5.691 7.868 -4.715 1.00 89.81 100 TYR A N 1
ATOM 800 C CA . TYR A 1 100 ? 4.410 7.230 -4.428 1.00 89.81 100 TYR A CA 1
ATOM 801 C C . TYR A 1 100 ? 4.092 7.312 -2.928 1.00 89.81 100 TYR A C 1
ATOM 803 O O . TYR A 1 100 ? 2.995 7.716 -2.554 1.00 89.81 100 TYR A O 1
ATOM 811 N N . ASN A 1 101 ? 5.039 6.965 -2.054 1.00 91.75 101 ASN A N 1
ATOM 812 C CA . ASN A 1 101 ? 4.850 6.973 -0.603 1.00 91.75 101 ASN A CA 1
ATOM 813 C C . ASN A 1 101 ? 4.505 8.366 -0.075 1.00 91.75 101 ASN A C 1
ATOM 815 O O . ASN A 1 101 ? 3.680 8.484 0.828 1.00 91.75 101 ASN A O 1
ATOM 819 N N . LEU A 1 102 ? 5.063 9.426 -0.664 1.00 89.81 102 LEU A N 1
ATOM 820 C CA . LEU A 1 102 ? 4.668 10.794 -0.338 1.00 89.81 102 LEU A CA 1
ATOM 821 C C . LEU A 1 102 ? 3.189 11.046 -0.675 1.00 89.81 102 LEU A C 1
ATOM 823 O O . LEU A 1 102 ? 2.447 11.555 0.164 1.00 89.81 102 LEU A O 1
ATOM 827 N N . ALA A 1 103 ? 2.741 10.644 -1.868 1.00 85.94 103 ALA A N 1
ATOM 828 C CA . ALA A 1 103 ? 1.335 10.753 -2.255 1.00 85.94 103 ALA A CA 1
ATOM 829 C C . ALA A 1 103 ? 0.424 9.902 -1.351 1.00 85.94 103 ALA A C 1
ATOM 831 O O . ALA A 1 103 ? -0.633 10.362 -0.922 1.00 85.94 103 ALA A O 1
ATOM 832 N N . ALA A 1 104 ? 0.857 8.688 -1.001 1.00 90.56 104 ALA A N 1
ATOM 833 C CA . ALA A 1 104 ? 0.139 7.802 -0.094 1.00 90.56 104 ALA A CA 1
ATOM 834 C C . ALA A 1 104 ? 0.004 8.395 1.315 1.00 90.56 104 ALA A C 1
ATOM 836 O O . ALA A 1 104 ? -1.061 8.261 1.914 1.00 90.56 104 ALA A O 1
ATOM 837 N N . LEU A 1 105 ? 1.036 9.076 1.819 1.00 91.81 105 LEU A N 1
ATOM 838 C CA . LEU A 1 105 ? 1.015 9.758 3.112 1.00 91.81 105 LEU A CA 1
ATOM 839 C C . LEU A 1 105 ? 0.021 10.923 3.116 1.00 91.81 105 LEU A C 1
ATOM 841 O O . LEU A 1 105 ? -0.795 11.021 4.030 1.00 91.81 105 LEU A O 1
ATOM 845 N N . ILE A 1 106 ? 0.038 11.758 2.072 1.00 88.00 106 ILE A N 1
ATOM 846 C CA . ILE A 1 106 ? -0.916 12.868 1.919 1.00 88.00 106 ILE A CA 1
ATOM 847 C C . ILE A 1 106 ? -2.351 12.328 1.851 1.00 88.00 106 ILE A C 1
ATOM 849 O O . ILE A 1 106 ? -3.225 12.804 2.572 1.00 88.00 106 ILE A O 1
ATOM 853 N N . TYR A 1 107 ? -2.589 11.297 1.036 1.00 86.38 107 TYR A N 1
ATOM 854 C CA . TYR A 1 107 ? -3.905 10.668 0.915 1.00 86.38 107 TYR A CA 1
ATOM 855 C C . TYR A 1 107 ? -4.378 10.049 2.239 1.00 86.38 107 TYR A C 1
ATOM 857 O O . TYR A 1 107 ? -5.515 10.283 2.644 1.00 86.38 107 TYR A O 1
ATOM 865 N N . SER A 1 108 ? -3.500 9.327 2.947 1.00 91.12 108 SER A N 1
ATOM 866 C CA . SER A 1 108 ? -3.804 8.747 4.265 1.00 91.12 108 SER A CA 1
ATOM 867 C C . SER A 1 108 ? -4.222 9.819 5.261 1.00 91.12 108 SER A C 1
ATOM 869 O O . SER A 1 108 ? -5.190 9.638 5.997 1.00 91.12 108 SER A O 1
ATOM 871 N N . PHE A 1 109 ? -3.512 10.948 5.273 1.00 90.44 109 PHE A N 1
ATOM 872 C CA . PHE A 1 109 ? -3.801 12.058 6.170 1.00 90.44 109 PHE A CA 1
ATOM 873 C C . PHE A 1 109 ? -5.172 12.681 5.874 1.00 90.44 109 PHE A C 1
ATOM 875 O O . PHE A 1 109 ? -5.993 12.812 6.780 1.00 90.44 109 PHE A O 1
ATOM 882 N N . ILE A 1 110 ? -5.453 12.983 4.600 1.00 87.56 110 ILE A N 1
ATOM 883 C CA . ILE A 1 110 ? -6.734 13.560 4.164 1.00 87.56 110 ILE A CA 1
ATOM 884 C C . ILE A 1 110 ? -7.899 12.625 4.500 1.00 87.56 110 ILE A C 1
ATOM 886 O O . ILE A 1 110 ? -8.891 13.065 5.076 1.00 87.56 110 ILE A O 1
ATOM 890 N N . ILE A 1 111 ? -7.781 11.336 4.171 1.00 85.62 111 ILE A N 1
ATOM 891 C CA . ILE A 1 111 ? -8.845 10.361 4.424 1.00 85.62 111 ILE A CA 1
ATOM 892 C C . ILE A 1 111 ? -9.067 10.140 5.915 1.00 85.62 111 ILE A C 1
ATOM 894 O O . ILE A 1 111 ? -10.215 10.064 6.339 1.00 85.62 111 ILE A O 1
ATOM 898 N N . THR A 1 112 ? -8.004 10.079 6.718 1.00 88.69 112 THR A N 1
ATOM 899 C CA . THR A 1 112 ? -8.154 9.913 8.169 1.00 88.69 112 THR A CA 1
ATOM 900 C C . THR A 1 112 ? -8.916 11.090 8.765 1.00 88.69 112 THR A C 1
ATOM 902 O O . THR A 1 112 ? -9.868 10.863 9.500 1.00 88.69 112 THR A O 1
ATOM 905 N N . ILE A 1 113 ? -8.554 12.330 8.407 1.00 86.38 113 ILE A N 1
ATOM 906 C CA . ILE A 1 113 ? -9.280 13.531 8.855 1.00 86.38 113 ILE A CA 1
ATOM 907 C C . ILE A 1 113 ? -10.739 13.476 8.410 1.00 86.38 113 ILE A C 1
ATOM 909 O O . ILE A 1 113 ? -11.638 13.775 9.188 1.00 86.38 113 ILE A O 1
ATOM 913 N N . LEU A 1 114 ? -10.988 13.087 7.161 1.00 84.00 114 LEU A N 1
ATOM 914 C CA . LEU A 1 114 ? -12.343 13.018 6.639 1.00 84.00 114 LEU A CA 1
ATOM 915 C C . LEU A 1 114 ? -13.188 12.002 7.419 1.00 84.00 114 LEU A C 1
ATOM 917 O O . LEU A 1 114 ? -14.291 12.326 7.848 1.00 84.00 114 LEU A O 1
ATOM 921 N N . ILE A 1 115 ? -12.656 10.802 7.658 1.00 80.56 115 ILE A N 1
ATOM 922 C CA . ILE A 1 115 ? -13.349 9.758 8.419 1.00 80.56 115 ILE A CA 1
ATOM 923 C C . ILE A 1 115 ? -13.608 10.219 9.856 1.00 80.56 115 ILE A C 1
ATOM 925 O O . ILE A 1 115 ? -14.729 10.065 10.324 1.00 80.56 115 ILE A O 1
ATOM 929 N N . THR A 1 116 ? -12.634 10.818 10.544 1.00 81.62 116 THR A N 1
ATOM 930 C CA . THR A 1 116 ? -12.818 11.242 11.944 1.00 81.62 116 THR A CA 1
ATOM 931 C C . THR A 1 116 ? -13.764 12.425 12.115 1.00 81.62 116 THR A C 1
ATOM 933 O O . THR A 1 116 ? -14.389 12.553 13.164 1.00 81.62 116 THR A O 1
ATOM 936 N N . VAL A 1 117 ? -13.899 13.287 11.102 1.00 78.62 117 VAL A N 1
ATOM 937 C CA . VAL A 1 117 ? -14.886 14.380 11.107 1.00 78.62 117 VAL A CA 1
ATOM 938 C C . VAL A 1 117 ? -16.312 13.838 10.992 1.00 78.62 117 VAL A C 1
ATOM 940 O O . VAL A 1 117 ? -17.210 14.347 11.659 1.00 78.62 117 VAL A O 1
ATOM 943 N N . PHE A 1 118 ? -16.530 12.812 10.164 1.00 74.25 118 PHE A N 1
ATOM 944 C CA . PHE A 1 118 ? -17.861 12.227 9.961 1.00 74.25 118 PHE A CA 1
ATOM 945 C C . PHE A 1 118 ? -18.220 11.142 10.983 1.00 74.25 118 PHE A C 1
ATOM 947 O O . PHE A 1 118 ? -19.401 10.934 11.254 1.00 74.25 118 PHE A O 1
ATOM 954 N N . PHE A 1 119 ? -17.224 10.471 11.561 1.00 74.06 119 PHE A N 1
ATOM 955 C CA . PHE A 1 119 ? -17.396 9.398 12.533 1.00 74.06 119 PHE A CA 1
ATOM 956 C C . PHE A 1 119 ? -16.607 9.716 13.807 1.00 74.06 119 PHE A C 1
ATOM 958 O O . PHE A 1 119 ? -15.385 9.547 13.817 1.00 74.06 119 PHE A O 1
ATOM 965 N N . PRO A 1 120 ? -17.270 10.156 14.893 1.00 67.44 120 PRO A N 1
ATOM 966 C CA . PRO A 1 120 ? -16.587 10.391 16.157 1.00 67.44 120 PRO A CA 1
ATOM 967 C C . PRO A 1 120 ? -15.972 9.080 16.663 1.00 67.44 120 PRO A C 1
ATOM 969 O O . PRO A 1 120 ? -16.673 8.102 16.917 1.00 67.44 120 PRO A O 1
ATOM 972 N N . SER A 1 121 ? -14.646 9.058 16.786 1.00 76.06 121 SER A N 1
ATOM 973 C CA . SER A 1 121 ? -13.864 7.872 17.134 1.00 76.06 121 SER A CA 1
ATOM 974 C C . SER A 1 121 ? -12.902 8.137 18.289 1.00 76.06 121 SER A C 1
ATOM 976 O O . SER A 1 121 ? -12.448 9.263 18.502 1.00 76.06 121 SER A O 1
ATOM 978 N N . SER A 1 122 ? -12.540 7.081 19.023 1.00 86.50 122 SER A N 1
ATOM 979 C CA . SER A 1 122 ? -11.489 7.162 20.040 1.00 86.50 122 SER A CA 1
ATOM 980 C C . SER A 1 122 ? -10.136 7.511 19.405 1.00 86.50 122 SER A C 1
ATOM 982 O O . SER A 1 122 ? -9.867 7.188 18.245 1.00 86.50 122 SER A O 1
ATOM 984 N N . VAL A 1 123 ? -9.245 8.148 20.173 1.00 88.75 123 VAL A N 1
ATOM 985 C CA . VAL A 1 123 ? -7.895 8.515 19.702 1.00 88.75 123 VAL A CA 1
ATOM 986 C C . VAL A 1 123 ? -7.123 7.287 19.205 1.00 88.75 123 VAL A C 1
ATOM 988 O O . VAL A 1 123 ? -6.444 7.356 18.180 1.00 88.75 123 VAL A O 1
ATOM 991 N N . ALA A 1 124 ? -7.266 6.147 19.888 1.00 90.25 124 ALA A N 1
ATOM 992 C CA . ALA A 1 124 ? -6.637 4.890 19.493 1.00 90.25 124 ALA A CA 1
ATOM 993 C C . ALA A 1 124 ? -7.116 4.417 18.111 1.00 90.25 124 ALA A C 1
ATOM 995 O O . ALA A 1 124 ? -6.299 4.042 17.269 1.00 90.25 124 ALA A O 1
ATOM 996 N N . LEU A 1 125 ? -8.423 4.498 17.851 1.00 89.44 125 LEU A N 1
ATOM 997 C CA . LEU A 1 125 ? -9.009 4.127 16.566 1.00 89.44 125 LEU A CA 1
ATOM 998 C C . LEU A 1 125 ? -8.561 5.072 15.443 1.00 89.44 125 LEU A C 1
ATOM 1000 O O . LEU A 1 125 ? -8.231 4.613 14.354 1.00 89.44 125 LEU A O 1
ATOM 1004 N N . THR A 1 126 ? -8.468 6.376 15.715 1.00 91.44 126 THR A N 1
ATOM 1005 C CA . THR A 1 126 ? -7.946 7.368 14.761 1.00 91.44 126 THR A CA 1
ATOM 1006 C C . THR A 1 126 ? -6.504 7.065 14.352 1.00 91.44 126 THR A C 1
ATOM 1008 O O . THR A 1 126 ? -6.167 7.104 13.167 1.00 91.44 126 THR A O 1
ATOM 1011 N N . ILE A 1 127 ? -5.650 6.724 15.321 1.00 92.69 127 ILE A N 1
ATOM 1012 C CA . ILE A 1 127 ? -4.260 6.328 15.060 1.00 92.69 127 ILE A CA 1
ATOM 1013 C C . ILE A 1 127 ? -4.220 5.048 14.218 1.00 92.69 127 ILE A C 1
ATOM 1015 O O . ILE A 1 127 ? -3.469 4.976 13.246 1.00 92.69 127 ILE A O 1
ATOM 1019 N N . TYR A 1 128 ? -5.046 4.057 14.557 1.00 93.81 128 TYR A N 1
ATOM 1020 C CA . TYR A 1 128 ? -5.146 2.812 13.798 1.00 93.81 128 TYR A CA 1
ATOM 1021 C C . TYR A 1 128 ? -5.576 3.049 12.349 1.00 93.81 128 TYR A C 1
ATOM 1023 O O . TYR A 1 128 ? -4.931 2.531 11.440 1.00 93.81 128 TYR A O 1
ATOM 1031 N N . LEU A 1 129 ? -6.607 3.872 12.121 1.00 92.94 129 LEU A N 1
ATOM 1032 C CA . LEU A 1 129 ? -7.058 4.251 10.781 1.00 92.94 129 LEU A CA 1
ATOM 1033 C C . LEU A 1 129 ? -5.900 4.827 9.964 1.00 92.94 129 LEU A C 1
ATOM 1035 O O . LEU A 1 129 ? -5.593 4.314 8.888 1.00 92.94 129 LEU A O 1
ATOM 1039 N N . PHE A 1 130 ? -5.202 5.825 10.507 1.00 94.94 130 PHE A N 1
ATOM 1040 C CA . PHE A 1 130 ? -4.057 6.425 9.830 1.00 94.94 130 PHE A CA 1
ATOM 1041 C C . PHE A 1 130 ? -2.978 5.390 9.485 1.00 94.94 130 PHE A C 1
ATOM 1043 O O . PHE A 1 130 ? -2.494 5.357 8.353 1.00 94.94 130 PHE A O 1
ATOM 1050 N N . ILE A 1 131 ? -2.626 4.517 10.434 1.00 96.19 131 ILE A N 1
ATOM 1051 C CA . ILE A 1 131 ? -1.595 3.490 10.243 1.00 96.19 131 ILE A CA 1
ATOM 1052 C C . ILE A 1 131 ? -2.009 2.473 9.178 1.00 96.19 131 ILE A C 1
ATOM 1054 O O . ILE A 1 131 ? -1.183 2.122 8.336 1.00 96.19 131 ILE A O 1
ATOM 1058 N N . VAL A 1 132 ? -3.264 2.016 9.172 1.00 95.25 132 VAL A N 1
ATOM 1059 C CA . VAL A 1 132 ? -3.765 1.054 8.179 1.00 95.25 132 VAL A CA 1
ATOM 1060 C C . VAL A 1 132 ? -3.737 1.646 6.777 1.00 95.25 132 VAL A C 1
ATOM 1062 O O . VAL A 1 132 ? -3.242 0.986 5.858 1.00 95.25 132 VAL A O 1
ATOM 1065 N N . PHE A 1 133 ? -4.213 2.882 6.601 1.00 94.56 133 PHE A N 1
ATOM 1066 C CA . PHE A 1 133 ? -4.140 3.561 5.308 1.00 94.56 133 PHE A CA 1
ATOM 1067 C C . PHE A 1 133 ? -2.682 3.742 4.874 1.00 94.56 133 PHE A C 1
ATOM 1069 O O . PHE A 1 133 ? -2.312 3.309 3.783 1.00 94.56 133 PHE A O 1
ATOM 1076 N N . LEU A 1 134 ? -1.821 4.257 5.751 1.00 95.94 134 LEU A N 1
ATOM 1077 C CA . LEU A 1 134 ? -0.421 4.506 5.417 1.00 95.94 134 LEU A CA 1
ATOM 1078 C C . LEU A 1 134 ? 0.324 3.217 5.039 1.00 95.94 134 LEU A C 1
ATOM 1080 O O . LEU A 1 134 ? 0.983 3.161 3.999 1.00 95.94 134 LEU A O 1
ATOM 1084 N N . CYS A 1 135 ? 0.190 2.165 5.852 1.00 96.31 135 CYS A N 1
ATOM 1085 C CA . CYS A 1 135 ? 0.849 0.883 5.612 1.00 96.31 135 CYS A CA 1
ATOM 1086 C C . CYS A 1 135 ? 0.331 0.215 4.337 1.00 96.31 135 CYS A C 1
ATOM 1088 O O . CYS A 1 135 ? 1.134 -0.292 3.555 1.00 96.31 135 CYS A O 1
ATOM 1090 N N . SER A 1 136 ? -0.983 0.258 4.087 1.00 94.00 136 SER A N 1
ATOM 1091 C CA . SER A 1 136 ? -1.562 -0.259 2.842 1.00 94.00 136 SER A CA 1
ATOM 1092 C C . SER A 1 136 ? -1.000 0.495 1.638 1.00 94.00 136 SER A C 1
ATOM 1094 O O . SER A 1 136 ? -0.508 -0.126 0.699 1.00 94.00 136 SER A O 1
ATOM 1096 N N . GLY A 1 137 ? -0.966 1.828 1.686 1.00 92.38 137 GLY A N 1
ATOM 1097 C CA . GLY A 1 137 ? -0.415 2.640 0.605 1.00 92.38 137 GLY A CA 1
ATOM 1098 C C . GLY A 1 137 ? 1.048 2.338 0.304 1.00 92.38 137 GLY A C 1
ATOM 1099 O O . GLY A 1 137 ? 1.420 2.214 -0.862 1.00 92.38 137 GLY A O 1
ATOM 1100 N N . PHE A 1 138 ? 1.863 2.150 1.342 1.00 94.88 138 PHE A N 1
ATOM 1101 C CA . PHE A 1 138 ? 3.277 1.800 1.199 1.00 94.88 138 PHE A CA 1
ATOM 1102 C C . PHE A 1 138 ? 3.481 0.377 0.669 1.00 94.88 138 PHE A C 1
ATOM 1104 O O . PHE A 1 138 ? 4.453 0.120 -0.039 1.00 94.88 138 PHE A O 1
ATOM 1111 N N . LEU A 1 139 ? 2.594 -0.558 1.003 1.00 94.75 139 LEU A N 1
ATOM 1112 C CA . LEU A 1 139 ? 2.641 -1.921 0.481 1.00 94.75 139 LEU A CA 1
ATOM 1113 C C . LEU A 1 139 ? 2.256 -1.961 -1.003 1.00 94.75 139 LEU A C 1
ATOM 1115 O O . LEU A 1 139 ? 2.995 -2.529 -1.805 1.00 94.75 139 LEU A O 1
ATOM 1119 N N . TYR A 1 140 ? 1.158 -1.310 -1.399 1.00 91.19 140 TYR A N 1
ATOM 1120 C CA . TYR A 1 140 ? 0.757 -1.246 -2.811 1.00 91.19 140 TYR A CA 1
ATOM 1121 C C . TYR A 1 140 ? 1.778 -0.494 -3.666 1.00 91.19 140 TYR A C 1
ATOM 1123 O O . TYR A 1 140 ? 2.078 -0.947 -4.771 1.00 91.19 140 TYR A O 1
ATOM 1131 N N . SER A 1 141 ? 2.379 0.584 -3.147 1.00 91.69 141 SER A N 1
ATOM 1132 C CA . SER A 1 141 ? 3.456 1.294 -3.847 1.00 91.69 141 SER A CA 1
ATOM 1133 C C . SER A 1 141 ? 4.626 0.366 -4.169 1.00 91.69 141 SER A C 1
ATOM 1135 O O . SER A 1 141 ? 5.107 0.315 -5.302 1.00 91.69 141 SER A O 1
ATOM 1137 N N . LEU A 1 142 ? 5.047 -0.426 -3.182 1.00 91.94 142 LEU A N 1
ATOM 1138 C CA . LEU A 1 142 ? 6.149 -1.356 -3.320 1.00 91.94 142 LEU A CA 1
ATOM 1139 C C . LEU A 1 142 ? 5.837 -2.398 -4.391 1.00 91.94 142 LEU A C 1
ATOM 1141 O O . LEU A 1 142 ? 6.666 -2.633 -5.266 1.00 91.94 142 LEU A O 1
ATOM 1145 N N . VAL A 1 143 ? 4.647 -2.994 -4.364 1.00 90.00 143 VAL A N 1
ATOM 1146 C CA . VAL A 1 143 ? 4.251 -4.050 -5.306 1.00 90.00 143 VAL A CA 1
ATOM 1147 C C . VAL A 1 143 ? 4.105 -3.520 -6.718 1.00 90.00 143 VAL A C 1
ATOM 1149 O O . VAL A 1 143 ? 4.692 -4.077 -7.646 1.00 90.00 143 VAL A O 1
ATOM 1152 N N . GLN A 1 144 ? 3.350 -2.440 -6.893 1.00 88.31 144 GLN A N 1
ATOM 1153 C CA . GLN A 1 144 ? 3.025 -1.913 -8.210 1.00 88.31 144 GLN A CA 1
ATOM 1154 C C . GLN A 1 144 ? 4.275 -1.393 -8.914 1.00 88.31 144 GLN A C 1
ATOM 1156 O O . GLN A 1 144 ? 4.525 -1.775 -10.057 1.00 88.31 144 GLN A O 1
ATOM 1161 N N . ILE A 1 145 ? 5.120 -0.613 -8.233 1.00 87.69 145 ILE A N 1
ATOM 1162 C CA . ILE A 1 145 ? 6.350 -0.090 -8.839 1.00 87.69 145 ILE A CA 1
ATOM 1163 C C . ILE A 1 145 ? 7.354 -1.220 -9.085 1.00 87.69 145 ILE A C 1
ATOM 1165 O O . ILE A 1 145 ? 7.901 -1.324 -10.187 1.00 87.69 145 ILE A O 1
ATOM 1169 N N . SER A 1 146 ? 7.543 -2.125 -8.119 1.00 86.00 146 SER A N 1
ATOM 1170 C CA . SER A 1 146 ? 8.445 -3.269 -8.305 1.00 86.00 146 SER A CA 1
ATOM 1171 C C . SER A 1 146 ? 7.978 -4.191 -9.427 1.00 86.00 146 SER A C 1
ATOM 1173 O O . SER A 1 146 ? 8.816 -4.722 -10.146 1.00 86.00 146 SER A O 1
ATOM 1175 N N . SER A 1 147 ? 6.668 -4.351 -9.644 1.00 85.19 147 SER A N 1
ATOM 1176 C CA . SER A 1 147 ? 6.139 -5.170 -10.742 1.00 85.19 147 SER A CA 1
ATOM 1177 C C . SER A 1 147 ? 6.577 -4.652 -12.116 1.00 85.19 147 SER A C 1
ATOM 1179 O O . SER A 1 147 ? 6.957 -5.455 -12.969 1.00 85.19 147 SER A O 1
ATOM 1181 N N . THR A 1 148 ? 6.616 -3.325 -12.299 1.00 81.06 148 THR A N 1
ATOM 1182 C CA . THR A 1 148 ? 7.098 -2.692 -13.540 1.00 81.06 148 THR A CA 1
ATOM 1183 C C . THR A 1 148 ? 8.606 -2.875 -13.707 1.00 81.06 148 THR A C 1
ATOM 1185 O O . THR A 1 148 ? 9.083 -3.247 -14.770 1.00 81.06 148 THR A O 1
ATOM 1188 N N . ALA A 1 149 ? 9.380 -2.775 -12.622 1.00 78.25 149 ALA A N 1
ATOM 1189 C CA . ALA A 1 149 ? 10.810 -3.076 -12.673 1.00 78.25 149 ALA A CA 1
ATOM 1190 C C . ALA A 1 149 ? 11.100 -4.563 -12.939 1.00 78.25 149 ALA A C 1
ATOM 1192 O O . ALA A 1 149 ? 12.081 -4.906 -13.599 1.00 78.25 149 ALA A O 1
ATOM 1193 N N . LEU A 1 150 ? 10.274 -5.465 -12.403 1.00 78.94 150 LEU A N 1
ATOM 1194 C CA . LEU A 1 150 ? 10.434 -6.909 -12.535 1.00 78.94 150 LEU A CA 1
ATOM 1195 C C . LEU A 1 150 ? 10.018 -7.418 -13.911 1.00 78.94 150 LEU A C 1
ATOM 1197 O O . LEU A 1 150 ? 10.690 -8.298 -14.435 1.00 78.94 150 LEU A O 1
ATOM 1201 N N . TYR A 1 151 ? 8.966 -6.884 -14.514 1.00 77.38 151 TYR A N 1
ATOM 1202 C CA . TYR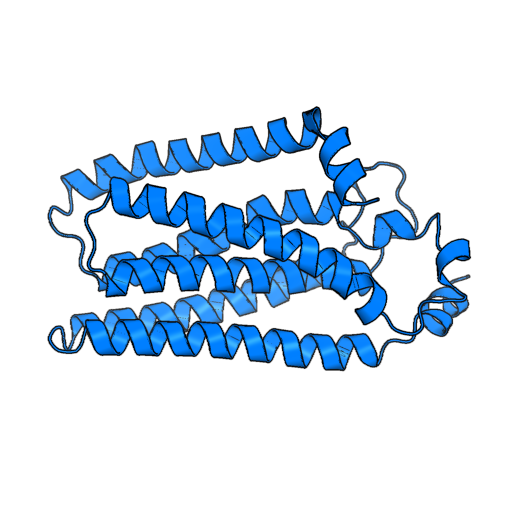 A 1 151 ? 8.479 -7.361 -15.805 1.00 77.38 151 TYR A CA 1
ATOM 1203 C C . TYR A 1 151 ? 8.178 -6.190 -16.737 1.00 77.38 151 TYR A C 1
ATOM 1205 O O . TYR A 1 151 ? 7.009 -5.948 -17.040 1.00 77.38 151 TYR A O 1
ATOM 1213 N N . PRO A 1 152 ? 9.218 -5.483 -17.207 1.00 70.94 152 PRO A N 1
ATOM 1214 C CA . PRO A 1 152 ? 9.013 -4.317 -18.039 1.00 70.94 152 PRO A CA 1
ATOM 1215 C C . PRO A 1 152 ? 8.413 -4.656 -19.404 1.00 70.94 152 PRO A C 1
ATOM 1217 O O . PRO A 1 152 ? 8.895 -5.561 -20.095 1.00 70.94 152 PRO A O 1
ATOM 1220 N N . LYS A 1 153 ? 7.407 -3.892 -19.844 1.00 72.25 153 LYS A N 1
ATOM 1221 C CA . LYS A 1 153 ? 6.918 -3.940 -21.229 1.00 72.25 153 LYS A CA 1
ATOM 1222 C C . LYS A 1 153 ? 7.853 -3.115 -22.123 1.00 72.25 153 LYS A C 1
ATOM 1224 O O . LYS A 1 153 ? 7.858 -1.891 -22.045 1.00 72.25 153 LYS A O 1
ATOM 1229 N N . LYS A 1 154 ? 8.644 -3.769 -22.986 1.00 65.62 154 LYS A N 1
ATOM 1230 C CA . LYS A 1 154 ? 9.553 -3.082 -23.934 1.00 65.62 154 LYS A CA 1
ATOM 1231 C C . LYS A 1 154 ? 8.818 -2.465 -25.139 1.00 65.62 154 LYS A C 1
ATOM 1233 O O . LYS A 1 154 ? 9.159 -1.363 -25.555 1.00 65.62 154 LYS A O 1
ATOM 1238 N N . ASN A 1 155 ? 7.787 -3.142 -25.656 1.00 64.75 155 ASN A N 1
ATOM 1239 C CA . ASN A 1 155 ? 7.042 -2.724 -26.850 1.00 64.75 155 ASN A CA 1
ATOM 1240 C C . ASN A 1 155 ? 5.666 -2.185 -26.449 1.00 64.75 155 ASN A C 1
ATOM 1242 O O . ASN A 1 155 ? 4.719 -2.955 -26.284 1.00 64.75 155 ASN A O 1
ATOM 1246 N N . TRP A 1 156 ? 5.576 -0.874 -26.245 1.00 64.38 156 TRP A N 1
ATOM 1247 C CA . TRP A 1 156 ? 4.316 -0.161 -26.040 1.00 64.38 156 TRP A CA 1
ATOM 1248 C C . TRP A 1 156 ? 4.147 0.898 -27.127 1.00 64.38 156 TRP A C 1
ATOM 1250 O O . TRP A 1 156 ? 5.040 1.721 -27.349 1.00 64.38 156 TRP A O 1
ATOM 1260 N N . GLU A 1 157 ? 3.003 0.872 -27.805 1.00 59.97 157 GLU A N 1
ATOM 1261 C CA . GLU A 1 157 ? 2.652 1.859 -28.836 1.00 59.97 157 GLU A CA 1
ATOM 1262 C C . GLU A 1 157 ? 1.896 3.044 -28.226 1.00 59.97 157 GLU A C 1
ATOM 1264 O O . GLU A 1 157 ? 2.058 4.191 -28.649 1.00 59.97 157 GLU A O 1
ATOM 1269 N N . HIS A 1 158 ? 1.143 2.791 -27.153 1.00 62.50 158 HIS A N 1
ATOM 1270 C CA . HIS A 1 158 ? 0.330 3.790 -26.472 1.00 62.50 158 HIS A CA 1
ATOM 1271 C C . HIS A 1 158 ? 0.717 3.969 -24.997 1.00 62.50 158 HIS A C 1
ATOM 1273 O O . HIS A 1 158 ? 1.096 3.023 -24.311 1.00 62.50 158 HIS A O 1
ATOM 1279 N N . LEU A 1 159 ? 0.573 5.197 -24.480 1.00 59.69 159 LEU A N 1
ATOM 1280 C CA . LEU A 1 159 ? 0.955 5.560 -23.103 1.00 59.69 159 LEU A CA 1
ATOM 1281 C C . LEU A 1 159 ? 0.201 4.768 -22.020 1.00 59.69 159 LEU A C 1
ATOM 1283 O O . LEU A 1 159 ? 0.747 4.545 -20.945 1.00 59.69 159 LEU A O 1
ATOM 1287 N N . TYR A 1 160 ? -1.030 4.328 -22.294 1.00 59.56 160 TYR A N 1
ATOM 1288 C CA . TYR A 1 160 ? -1.828 3.537 -21.349 1.00 59.56 160 TYR A CA 1
ATOM 1289 C C . TYR A 1 160 ? -1.339 2.086 -21.208 1.00 59.56 160 TYR A C 1
ATOM 1291 O O . TYR A 1 160 ? -1.781 1.375 -20.314 1.00 59.56 160 TYR A O 1
ATOM 1299 N N . GLU A 1 161 ? -0.442 1.630 -22.085 1.00 56.75 161 GLU A N 1
ATOM 1300 C CA . GLU A 1 161 ? 0.116 0.276 -22.035 1.00 56.75 161 GLU A CA 1
ATOM 1301 C C . GLU A 1 161 ? 1.355 0.162 -21.139 1.00 56.75 161 GLU A C 1
ATOM 1303 O O . GLU A 1 161 ? 1.873 -0.939 -20.916 1.00 56.75 161 GLU A O 1
ATOM 1308 N N . ILE A 1 162 ? 1.864 1.296 -20.660 1.00 60.12 162 ILE A N 1
ATOM 1309 C CA . ILE A 1 162 ? 3.067 1.360 -19.840 1.00 60.12 162 ILE A CA 1
ATOM 1310 C C . ILE A 1 162 ? 2.757 0.766 -18.457 1.00 60.12 162 ILE A C 1
ATOM 1312 O O . ILE A 1 162 ? 1.833 1.199 -17.774 1.00 60.12 162 ILE A O 1
ATOM 1316 N N . GLY A 1 163 ? 3.534 -0.238 -18.036 1.00 58.72 163 GLY A N 1
ATOM 1317 C CA . GLY A 1 163 ? 3.307 -0.964 -16.783 1.00 58.72 163 GLY A CA 1
ATOM 1318 C C . GLY A 1 163 ? 2.234 -2.062 -16.850 1.00 58.72 163 GLY A C 1
ATOM 1319 O O . GLY A 1 163 ? 1.984 -2.723 -15.840 1.00 58.72 163 GLY A O 1
ATOM 1320 N N . GLU A 1 164 ? 1.630 -2.317 -18.017 1.00 66.38 164 GLU A N 1
ATOM 1321 C CA . GLU A 1 164 ? 0.581 -3.334 -18.220 1.00 66.38 164 GLU A CA 1
ATOM 1322 C C . GLU A 1 164 ? 1.106 -4.648 -18.835 1.00 66.38 164 GLU A C 1
ATOM 1324 O O . GLU A 1 164 ? 0.379 -5.379 -19.509 1.00 66.38 164 GLU A O 1
ATOM 1329 N N . ALA A 1 165 ? 2.376 -5.008 -18.609 1.00 73.31 165 ALA A N 1
ATOM 1330 C CA . ALA A 1 165 ? 2.860 -6.332 -19.008 1.00 73.31 165 ALA A CA 1
ATOM 1331 C C . ALA A 1 165 ? 2.043 -7.439 -18.312 1.00 73.31 165 ALA A C 1
ATOM 1333 O O . ALA A 1 165 ? 1.853 -7.405 -17.096 1.00 73.31 165 ALA A O 1
ATOM 1334 N N . GLY A 1 166 ? 1.619 -8.478 -19.046 1.00 71.69 166 GLY A N 1
ATOM 1335 C CA . GLY A 1 166 ? 0.798 -9.562 -18.479 1.00 71.69 166 GLY A CA 1
ATOM 1336 C C . GLY A 1 166 ? 1.431 -10.242 -17.253 1.00 71.69 166 GLY A C 1
ATOM 1337 O O . GLY A 1 166 ? 0.745 -10.533 -16.272 1.00 71.69 166 GLY A O 1
ATOM 1338 N N . LYS A 1 167 ? 2.763 -10.408 -17.250 1.00 75.50 167 LYS A N 1
ATOM 1339 C CA . LYS A 1 167 ? 3.522 -10.923 -16.094 1.00 75.50 167 LYS A CA 1
ATOM 1340 C C . LYS A 1 167 ? 3.569 -9.929 -14.923 1.00 75.50 167 LYS A C 1
ATOM 1342 O O . LYS A 1 167 ? 3.412 -10.355 -13.782 1.00 75.50 167 LYS A O 1
ATOM 1347 N N . ALA A 1 168 ? 3.711 -8.625 -15.188 1.00 76.69 168 ALA A N 1
ATOM 1348 C CA . ALA A 1 168 ? 3.649 -7.581 -14.157 1.00 76.69 168 ALA A CA 1
ATOM 1349 C C . ALA A 1 168 ? 2.265 -7.535 -13.499 1.00 76.69 168 ALA A C 1
ATOM 1351 O O . ALA A 1 168 ? 2.162 -7.488 -12.277 1.00 76.69 168 ALA A O 1
ATOM 1352 N N . LYS A 1 169 ? 1.200 -7.630 -14.303 1.00 77.25 169 LYS A N 1
ATOM 1353 C CA . LYS A 1 169 ? -0.187 -7.663 -13.830 1.00 77.25 169 LYS A CA 1
ATOM 1354 C C . LYS A 1 169 ? -0.477 -8.894 -12.980 1.00 77.25 169 LYS A C 1
ATOM 1356 O O . LYS A 1 169 ? -1.060 -8.774 -11.910 1.00 77.25 169 LYS A O 1
ATOM 1361 N N . THR A 1 170 ? -0.004 -10.062 -13.413 1.00 75.31 170 THR A N 1
ATOM 1362 C CA . THR A 1 170 ? -0.140 -11.305 -12.639 1.00 75.31 170 THR A CA 1
ATOM 1363 C C . THR A 1 170 ? 0.589 -11.202 -11.299 1.00 75.31 170 THR A C 1
ATOM 1365 O O . THR A 1 170 ? 0.019 -11.544 -10.267 1.00 75.31 170 THR A O 1
ATOM 1368 N N . TYR A 1 171 ? 1.816 -10.671 -11.291 1.00 83.06 171 TYR A N 1
ATOM 1369 C CA . TYR A 1 171 ? 2.572 -10.431 -10.061 1.00 83.06 171 TYR A CA 1
ATOM 1370 C C . TYR A 1 171 ? 1.854 -9.451 -9.123 1.00 83.06 171 TYR A C 1
ATOM 1372 O O . TYR A 1 171 ? 1.694 -9.743 -7.940 1.00 83.06 171 TYR A O 1
ATOM 1380 N N . ASN A 1 172 ? 1.383 -8.320 -9.659 1.00 84.25 172 ASN A N 1
ATOM 1381 C CA . ASN A 1 172 ? 0.652 -7.306 -8.903 1.00 84.25 172 ASN A CA 1
ATOM 1382 C C . ASN A 1 172 ? -0.622 -7.884 -8.273 1.00 84.25 172 ASN A C 1
ATOM 1384 O O . ASN A 1 172 ? -0.870 -7.671 -7.093 1.00 84.25 172 ASN A O 1
ATOM 1388 N N . ASN A 1 173 ? -1.383 -8.678 -9.030 1.00 82.25 173 ASN A N 1
ATOM 1389 C CA . ASN A 1 173 ? -2.599 -9.313 -8.533 1.00 82.25 173 ASN A CA 1
ATOM 1390 C C . ASN A 1 173 ? -2.293 -10.342 -7.442 1.00 82.25 173 ASN A C 1
ATOM 1392 O O . ASN A 1 173 ? -2.893 -10.279 -6.379 1.00 82.25 173 ASN A O 1
ATOM 1396 N N . LEU A 1 174 ? -1.344 -11.258 -7.665 1.00 83.56 174 LEU A N 1
ATOM 1397 C CA . LEU A 1 174 ? -1.014 -12.297 -6.684 1.00 83.56 174 LEU A CA 1
ATOM 1398 C C . LEU A 1 174 ? -0.489 -11.701 -5.375 1.00 83.56 174 LEU A C 1
ATOM 1400 O O . LEU A 1 174 ? -0.949 -12.067 -4.294 1.00 83.56 174 LEU A O 1
ATOM 1404 N N . TYR A 1 175 ? 0.458 -10.767 -5.464 1.00 87.56 175 TYR A N 1
ATOM 1405 C CA . TYR A 1 175 ? 1.064 -10.175 -4.277 1.00 87.56 175 TYR A CA 1
ATOM 1406 C C . TYR A 1 175 ? 0.133 -9.154 -3.605 1.00 87.56 175 TYR A C 1
ATOM 1408 O O . TYR A 1 175 ? 0.074 -9.092 -2.379 1.00 87.56 175 TYR A O 1
ATOM 1416 N N . GLY A 1 176 ? -0.659 -8.411 -4.383 1.00 85.31 176 GLY A N 1
ATOM 1417 C CA . GLY A 1 176 ? -1.734 -7.561 -3.869 1.00 85.31 176 GLY A CA 1
ATOM 1418 C C . GLY A 1 176 ? -2.803 -8.370 -3.130 1.00 85.31 176 GLY A C 1
ATOM 1419 O O . GLY A 1 176 ? -3.169 -8.021 -2.012 1.00 85.31 176 GLY A O 1
ATOM 1420 N N . SER A 1 177 ? -3.236 -9.510 -3.683 1.00 82.69 177 SER A N 1
ATOM 1421 C CA . SER A 1 177 ? -4.142 -10.441 -2.996 1.00 82.69 177 SER A CA 1
ATOM 1422 C C . SER A 1 177 ? -3.529 -11.003 -1.715 1.00 82.69 177 SER A C 1
ATOM 1424 O O . SER A 1 177 ? -4.227 -11.111 -0.711 1.00 82.69 177 SER A O 1
ATOM 1426 N N . PHE A 1 178 ? -2.231 -11.318 -1.708 1.00 87.44 178 PHE A N 1
ATOM 1427 C CA . PHE A 1 178 ? -1.536 -11.739 -0.491 1.00 87.44 178 PHE A CA 1
ATOM 1428 C C . PHE A 1 178 ? -1.571 -10.653 0.597 1.00 87.44 178 PHE A C 1
ATOM 1430 O O . PHE A 1 178 ? -1.967 -10.940 1.727 1.00 87.44 178 PHE A O 1
ATOM 1437 N N . ILE A 1 179 ? -1.232 -9.402 0.258 1.00 90.94 179 ILE A N 1
ATOM 1438 C CA . ILE A 1 179 ? -1.324 -8.261 1.185 1.00 90.94 179 ILE A CA 1
ATOM 1439 C C . ILE A 1 179 ? -2.748 -8.106 1.713 1.00 90.94 179 ILE A C 1
ATOM 1441 O O . ILE A 1 179 ? -2.937 -7.947 2.921 1.00 90.94 179 ILE A O 1
ATOM 1445 N N . PHE A 1 180 ? -3.739 -8.178 0.825 1.00 87.44 180 PHE A N 1
ATOM 1446 C CA . PHE A 1 180 ? -5.143 -8.043 1.187 1.00 87.44 180 PHE A CA 1
ATOM 1447 C C . PHE A 1 180 ? -5.571 -9.121 2.184 1.00 87.44 180 PHE A C 1
ATOM 1449 O O . PHE A 1 180 ? -6.100 -8.791 3.242 1.00 87.44 180 PHE A O 1
ATOM 1456 N N . ILE A 1 181 ? -5.276 -10.394 1.896 1.00 86.88 181 ILE A N 1
ATOM 1457 C CA . ILE A 1 181 ? -5.623 -11.528 2.761 1.00 86.88 181 ILE A CA 1
ATOM 1458 C C . ILE A 1 181 ? -4.974 -11.379 4.138 1.00 86.88 181 ILE A C 1
ATOM 1460 O O . ILE A 1 181 ? -5.669 -11.497 5.143 1.00 86.88 181 ILE A O 1
ATOM 1464 N N . VAL A 1 182 ? -3.671 -11.088 4.208 1.00 90.88 182 VAL A N 1
ATOM 1465 C CA . VAL A 1 182 ? -2.970 -10.930 5.495 1.00 90.88 182 VAL A CA 1
ATOM 1466 C C . VAL A 1 182 ? -3.555 -9.766 6.295 1.00 90.88 182 VAL A C 1
ATOM 1468 O O . VAL A 1 182 ? -3.821 -9.913 7.486 1.00 90.88 182 VAL A O 1
ATOM 1471 N N . SER A 1 183 ? -3.826 -8.637 5.638 1.00 91.00 183 SER A N 1
ATOM 1472 C CA . SER A 1 183 ? -4.445 -7.470 6.277 1.00 91.00 183 SER A CA 1
ATOM 1473 C C . SER A 1 183 ? -5.828 -7.804 6.846 1.00 91.00 183 SER A C 1
ATOM 1475 O O . SER A 1 183 ? -6.158 -7.394 7.959 1.00 91.00 183 SER A O 1
ATOM 1477 N N . LEU A 1 184 ? -6.619 -8.591 6.109 1.00 87.69 184 LEU A N 1
ATOM 1478 C CA . LEU A 1 184 ? -7.934 -9.072 6.537 1.00 87.69 184 LEU A CA 1
ATOM 1479 C C . LEU A 1 184 ? -7.840 -10.001 7.747 1.00 87.69 184 LEU A C 1
ATOM 1481 O O . LEU A 1 184 ? -8.651 -9.881 8.657 1.00 87.69 184 LEU A O 1
ATOM 1485 N N . GLN A 1 185 ? -6.845 -10.893 7.789 1.00 90.31 185 GLN A N 1
ATOM 1486 C CA . GLN A 1 185 ? -6.631 -11.774 8.940 1.00 90.31 185 GLN A CA 1
ATOM 1487 C C . GLN A 1 185 ? -6.249 -10.982 10.193 1.00 90.31 185 GLN A C 1
ATOM 1489 O O . GLN A 1 185 ? -6.790 -11.251 11.264 1.00 90.31 185 GLN A O 1
ATOM 1494 N N . ILE A 1 186 ? -5.378 -9.972 10.064 1.00 91.88 186 ILE A N 1
ATOM 1495 C CA . ILE A 1 186 ? -5.036 -9.080 11.181 1.00 91.88 186 ILE A CA 1
ATOM 1496 C C . ILE A 1 186 ? -6.309 -8.406 11.705 1.00 91.88 186 ILE A C 1
ATOM 1498 O O . ILE A 1 186 ? -6.601 -8.505 12.894 1.00 91.88 186 ILE A O 1
ATOM 1502 N N . ALA A 1 187 ? -7.104 -7.790 10.824 1.00 89.19 187 ALA A N 1
ATOM 1503 C CA . ALA A 1 187 ? -8.348 -7.137 11.225 1.00 89.19 187 ALA A CA 1
ATOM 1504 C C . ALA A 1 187 ? -9.367 -8.105 11.835 1.00 89.19 187 ALA A C 1
ATOM 1506 O O . ALA A 1 187 ? -9.921 -7.797 12.883 1.00 89.19 187 ALA A O 1
ATOM 1507 N N . ALA A 1 188 ? -9.591 -9.277 11.238 1.00 84.56 188 ALA A N 1
ATOM 1508 C CA . ALA A 1 188 ? -10.563 -10.253 11.726 1.00 84.56 188 ALA A CA 1
ATOM 1509 C C . ALA A 1 188 ? -10.214 -10.755 13.133 1.00 84.56 188 ALA A C 1
ATOM 1511 O O . ALA A 1 188 ? -11.081 -10.811 14.007 1.00 84.56 188 ALA A O 1
ATOM 1512 N N . ILE A 1 189 ? -8.936 -11.067 13.373 1.00 89.88 189 ILE A N 1
ATOM 1513 C CA . ILE A 1 189 ? -8.447 -11.488 14.689 1.00 89.88 189 ILE A CA 1
ATOM 1514 C C . ILE A 1 189 ? -8.624 -10.351 15.701 1.00 89.88 189 ILE A C 1
ATOM 1516 O O . ILE A 1 189 ? -9.163 -10.571 16.786 1.00 89.88 189 ILE A O 1
ATOM 1520 N N . THR A 1 190 ? -8.228 -9.126 15.347 1.00 91.69 190 THR A N 1
ATOM 1521 C CA . THR A 1 190 ? -8.384 -7.955 16.218 1.00 91.69 190 THR A CA 1
ATOM 1522 C C . THR A 1 190 ? -9.852 -7.682 16.543 1.00 91.69 190 THR A C 1
ATOM 1524 O O . THR A 1 190 ? -10.196 -7.555 17.715 1.00 91.69 190 THR A O 1
ATOM 1527 N N . SER A 1 191 ? -10.734 -7.661 15.543 1.00 87.25 191 SER A N 1
ATOM 1528 C CA . SER A 1 191 ? -12.173 -7.455 15.721 1.00 87.25 191 SER A CA 1
ATOM 1529 C C . SER A 1 191 ? -12.805 -8.541 16.597 1.00 87.25 191 SER A C 1
ATOM 1531 O O . SER A 1 191 ? -13.610 -8.220 17.469 1.00 87.25 191 SER A O 1
ATOM 1533 N N . TYR A 1 192 ? -12.410 -9.808 16.429 1.00 86.62 192 TYR A N 1
ATOM 1534 C CA . TYR A 1 192 ? -12.873 -10.906 17.281 1.00 86.62 192 TYR A CA 1
ATOM 1535 C C . TYR A 1 192 ? -12.449 -10.723 18.745 1.00 86.62 192 TYR A C 1
ATOM 1537 O O . TYR A 1 192 ? -13.264 -10.895 19.654 1.00 86.62 192 TYR A O 1
ATOM 1545 N N . PHE A 1 193 ? -11.193 -10.343 18.995 1.00 89.88 193 PHE A N 1
ATOM 1546 C CA . PHE A 1 193 ? -10.712 -10.117 20.358 1.00 89.88 193 PHE A CA 1
ATOM 1547 C C . PHE A 1 193 ? -11.331 -8.880 21.014 1.00 89.88 193 PHE A C 1
ATOM 1549 O O . PHE A 1 193 ? -11.622 -8.945 22.206 1.00 89.88 193 PHE A O 1
ATOM 1556 N N . ILE A 1 194 ? -11.585 -7.808 20.254 1.00 88.44 194 ILE A N 1
ATOM 1557 C CA . ILE A 1 194 ? -12.316 -6.626 20.739 1.00 88.44 194 ILE A CA 1
ATOM 1558 C C . ILE A 1 194 ? -13.739 -7.025 21.135 1.00 88.44 194 ILE A C 1
ATOM 1560 O O . ILE A 1 194 ? -14.195 -6.670 22.216 1.00 88.44 194 ILE A O 1
ATOM 1564 N N . TYR A 1 195 ? -14.423 -7.811 20.295 1.00 85.00 195 TYR A N 1
ATOM 1565 C CA . TYR A 1 195 ? -15.771 -8.295 20.595 1.00 85.00 195 TYR A CA 1
ATOM 1566 C C . TYR A 1 195 ? -15.811 -9.158 21.865 1.00 85.00 195 TYR A C 1
ATOM 1568 O O . TYR A 1 195 ? -16.723 -9.026 22.676 1.00 85.00 195 TYR A O 1
ATOM 1576 N N . LYS A 1 196 ? -14.818 -10.036 22.051 1.00 87.75 196 LYS A N 1
ATOM 1577 C CA . LYS A 1 196 ? -14.761 -10.951 23.198 1.00 87.75 196 LYS A CA 1
ATOM 1578 C C . LYS A 1 196 ? -14.325 -10.269 24.500 1.00 87.75 196 LYS A C 1
ATOM 1580 O O . LYS A 1 196 ? -14.789 -10.669 25.561 1.00 87.75 196 LYS A O 1
ATOM 1585 N N . ASN A 1 197 ? -13.421 -9.291 24.427 1.00 89.81 197 ASN A N 1
ATOM 1586 C CA . ASN A 1 197 ? -12.838 -8.609 25.585 1.00 89.81 197 ASN A CA 1
ATOM 1587 C C . ASN A 1 197 ? -12.793 -7.085 25.343 1.00 89.81 197 ASN A C 1
ATOM 1589 O O . ASN A 1 197 ? -11.718 -6.544 25.062 1.00 89.81 197 ASN A O 1
ATOM 1593 N N . PRO A 1 198 ? -13.933 -6.379 25.454 1.00 86.06 198 PRO A N 1
ATOM 1594 C CA . PRO A 1 198 ? -14.012 -4.948 25.148 1.00 86.06 198 PRO A CA 1
ATOM 1595 C C . PRO A 1 198 ? -13.119 -4.086 26.055 1.00 86.06 198 PRO A C 1
ATOM 1597 O O . PRO A 1 198 ? -12.599 -3.066 25.618 1.00 86.06 198 PRO A O 1
ATOM 1600 N N . GLU A 1 199 ? -12.842 -4.523 27.287 1.00 90.12 199 GLU A N 1
ATOM 1601 C CA . GLU A 1 199 ? -11.937 -3.824 28.216 1.00 90.12 199 GLU A CA 1
ATOM 1602 C C . GLU A 1 199 ? -10.497 -3.690 27.684 1.00 90.12 199 GLU A C 1
ATOM 1604 O O . GLU A 1 199 ? -9.760 -2.791 28.084 1.00 90.12 199 GLU A O 1
ATOM 1609 N N . LEU A 1 200 ? -10.092 -4.567 26.757 1.00 91.38 200 LEU A N 1
ATOM 1610 C CA . LEU A 1 200 ? -8.761 -4.571 26.148 1.00 91.38 200 LEU A CA 1
ATOM 1611 C C . LEU A 1 200 ? -8.716 -3.854 24.791 1.00 91.38 200 LEU A C 1
ATOM 1613 O O . LEU A 1 200 ? -7.682 -3.903 24.124 1.00 91.38 200 LEU A O 1
ATOM 1617 N N . GLU A 1 201 ? -9.798 -3.188 24.371 1.00 89.44 201 GLU A N 1
ATOM 1618 C CA . GLU A 1 201 ? -9.936 -2.583 23.039 1.00 89.44 201 GLU A CA 1
ATOM 1619 C C . GLU A 1 201 ? -8.711 -1.747 22.641 1.00 89.44 201 GLU A C 1
ATOM 1621 O O . GLU A 1 201 ? -8.053 -2.044 21.643 1.00 89.44 201 GLU A O 1
ATOM 1626 N N . THR A 1 202 ? -8.344 -0.750 23.448 1.00 92.44 202 THR A N 1
ATOM 1627 C CA . THR A 1 202 ? -7.213 0.149 23.166 1.00 92.44 202 THR A CA 1
ATOM 1628 C C . THR A 1 202 ? -5.897 -0.613 22.980 1.00 92.44 202 THR A C 1
ATOM 1630 O O . THR A 1 202 ? -5.138 -0.343 22.045 1.00 92.44 202 THR A O 1
ATOM 1633 N N . MET A 1 203 ? -5.626 -1.603 23.836 1.00 93.81 203 MET A N 1
ATOM 1634 C CA . MET A 1 203 ? -4.418 -2.430 23.751 1.00 93.81 203 MET A CA 1
ATOM 1635 C C . MET A 1 203 ? -4.409 -3.274 22.470 1.00 93.81 203 MET A C 1
ATOM 1637 O O . MET A 1 203 ? -3.378 -3.370 21.798 1.00 93.81 203 MET A O 1
ATOM 1641 N N . LEU A 1 204 ? -5.548 -3.867 22.110 1.00 93.81 204 LEU A N 1
ATOM 1642 C CA . LEU A 1 204 ? -5.702 -4.671 20.898 1.00 93.81 204 LEU A CA 1
ATOM 1643 C C . LEU A 1 204 ? -5.528 -3.823 19.631 1.00 93.81 204 LEU A C 1
ATOM 1645 O O . LEU A 1 204 ? -4.826 -4.246 18.712 1.00 93.81 204 LEU A O 1
ATOM 1649 N N . ILE A 1 205 ? -6.088 -2.610 19.604 1.00 94.00 205 ILE A N 1
ATOM 1650 C CA . ILE A 1 205 ? -5.956 -1.662 18.487 1.00 94.00 205 ILE A CA 1
ATOM 1651 C C . ILE A 1 205 ? -4.490 -1.245 18.287 1.00 94.00 205 ILE A C 1
ATOM 1653 O O . ILE A 1 205 ? -3.979 -1.257 17.160 1.00 94.00 205 ILE A O 1
ATOM 1657 N N . HIS A 1 206 ? -3.771 -0.920 19.364 1.00 94.56 206 HIS A N 1
ATOM 1658 C CA . HIS A 1 206 ? -2.351 -0.571 19.268 1.00 94.56 206 HIS A CA 1
ATOM 1659 C C . HIS A 1 206 ? -1.478 -1.764 18.868 1.00 94.56 206 HIS A C 1
ATOM 1661 O O . HIS A 1 206 ? -0.575 -1.613 18.044 1.00 94.56 206 HIS A O 1
ATOM 1667 N N . SER A 1 207 ? -1.781 -2.958 19.381 1.00 94.81 207 SER A N 1
ATOM 1668 C CA . SER A 1 207 ? -1.080 -4.190 18.998 1.00 94.81 207 SER A CA 1
ATOM 1669 C C . SER A 1 207 ? -1.254 -4.479 17.505 1.00 94.81 207 SER A C 1
ATOM 1671 O O . SER A 1 207 ? -0.275 -4.721 16.801 1.00 94.81 207 SER A O 1
ATOM 1673 N N . ALA A 1 208 ? -2.484 -4.368 16.993 1.00 95.00 208 ALA A N 1
ATOM 1674 C CA . ALA A 1 208 ? -2.792 -4.531 15.574 1.00 95.00 208 ALA A CA 1
ATOM 1675 C C . ALA A 1 208 ? -2.064 -3.499 14.700 1.00 95.00 208 ALA A C 1
ATOM 1677 O O . ALA A 1 208 ? -1.495 -3.853 13.668 1.00 95.00 208 ALA A O 1
ATOM 1678 N N . SER A 1 209 ? -2.014 -2.239 15.146 1.00 96.12 209 SER A N 1
ATOM 1679 C CA . SER A 1 209 ? -1.241 -1.179 14.485 1.00 96.12 209 SER A CA 1
ATOM 1680 C C . SER A 1 209 ? 0.245 -1.540 14.380 1.00 96.12 209 SER A C 1
ATOM 1682 O O . SER A 1 209 ? 0.846 -1.405 13.315 1.00 96.12 209 SER A O 1
ATOM 1684 N N . GLY A 1 210 ? 0.834 -2.054 15.466 1.00 96.31 210 GLY A N 1
ATOM 1685 C CA . GLY A 1 210 ? 2.222 -2.520 15.486 1.00 96.31 210 GLY A CA 1
ATOM 1686 C C . GLY A 1 210 ? 2.474 -3.681 14.521 1.00 96.31 210 GLY A C 1
ATOM 1687 O O . GLY A 1 210 ? 3.472 -3.674 13.799 1.00 96.31 210 GLY A O 1
ATOM 1688 N N . ILE A 1 211 ? 1.545 -4.640 14.443 1.00 96.19 211 ILE A N 1
ATOM 1689 C CA . ILE A 1 211 ? 1.622 -5.765 13.499 1.00 96.19 211 ILE A CA 1
ATOM 1690 C C . ILE A 1 211 ? 1.583 -5.265 12.048 1.00 96.19 211 ILE A C 1
ATOM 1692 O O . ILE A 1 211 ? 2.375 -5.733 11.231 1.00 96.19 211 ILE A O 1
ATOM 1696 N N . PHE A 1 212 ? 0.733 -4.285 11.721 1.00 95.56 212 PHE A N 1
ATOM 1697 C CA . PHE A 1 212 ? 0.687 -3.681 10.383 1.00 95.56 212 PHE A CA 1
ATOM 1698 C C . PHE A 1 212 ? 2.007 -3.014 9.990 1.00 95.56 212 PHE A C 1
ATOM 1700 O O . PHE A 1 212 ? 2.508 -3.238 8.886 1.00 95.56 212 PHE A O 1
ATOM 1707 N N . VAL A 1 213 ? 2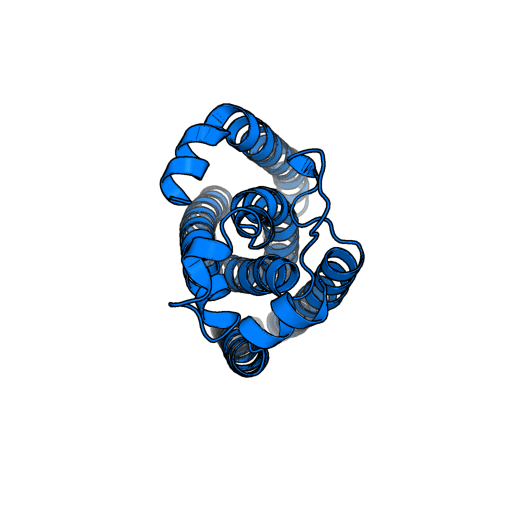.597 -2.234 10.900 1.00 97.44 213 VAL A N 1
ATOM 1708 C CA . VAL A 1 213 ? 3.898 -1.590 10.667 1.00 97.44 213 VAL A CA 1
ATOM 1709 C C . VAL A 1 213 ? 4.987 -2.641 10.460 1.00 97.44 213 VAL A C 1
ATOM 1711 O O . VAL A 1 213 ? 5.769 -2.540 9.516 1.00 97.44 213 VAL A O 1
ATOM 1714 N N . LEU A 1 214 ? 5.019 -3.679 11.298 1.00 97.25 214 LEU A N 1
ATOM 1715 C CA . LEU A 1 214 ? 5.995 -4.761 11.186 1.00 97.25 214 LEU A CA 1
ATOM 1716 C C . LEU A 1 214 ? 5.836 -5.526 9.867 1.00 97.25 214 LEU A C 1
ATOM 1718 O O . LEU A 1 214 ? 6.827 -5.777 9.182 1.00 97.25 214 LEU A O 1
ATOM 1722 N N . PHE A 1 215 ? 4.600 -5.838 9.469 1.00 96.31 215 PHE A N 1
ATOM 1723 C CA . PHE A 1 215 ? 4.307 -6.461 8.181 1.00 96.31 215 PHE A CA 1
ATOM 1724 C C . PHE A 1 215 ? 4.791 -5.589 7.017 1.00 96.31 215 PHE A C 1
ATOM 1726 O O . PHE A 1 215 ? 5.474 -6.088 6.122 1.00 96.31 215 PHE A O 1
ATOM 1733 N N . MET A 1 216 ? 4.521 -4.282 7.046 1.00 96.50 216 MET A N 1
ATOM 1734 C CA . MET A 1 216 ? 5.011 -3.345 6.033 1.00 96.50 216 MET A CA 1
ATOM 1735 C C . MET A 1 216 ? 6.545 -3.352 5.949 1.00 96.50 216 MET A C 1
ATOM 1737 O O . MET A 1 216 ? 7.096 -3.580 4.870 1.00 96.50 216 MET A O 1
ATOM 1741 N N . LEU A 1 217 ? 7.241 -3.205 7.079 1.00 96.62 217 LEU A N 1
ATOM 1742 C CA . LEU A 1 217 ? 8.707 -3.188 7.124 1.00 96.62 217 LEU A CA 1
ATOM 1743 C C . LEU A 1 217 ? 9.328 -4.497 6.615 1.00 96.62 217 LEU A C 1
ATOM 1745 O O . LEU A 1 217 ? 10.309 -4.459 5.870 1.00 96.62 217 LEU A O 1
ATOM 1749 N N . LEU A 1 218 ? 8.744 -5.649 6.965 1.00 96.06 218 LEU A N 1
ATOM 1750 C CA . LEU A 1 218 ? 9.192 -6.952 6.469 1.00 96.06 218 LEU A CA 1
ATOM 1751 C C . LEU A 1 218 ? 9.096 -7.040 4.944 1.00 96.06 218 LEU A C 1
ATOM 1753 O O . LEU A 1 218 ? 10.063 -7.447 4.300 1.00 96.06 218 LEU A O 1
ATOM 1757 N N . ASN A 1 219 ? 7.973 -6.622 4.352 1.00 95.06 219 ASN A N 1
ATOM 1758 C CA . ASN A 1 219 ? 7.807 -6.637 2.896 1.00 95.06 219 ASN A CA 1
ATOM 1759 C C . ASN A 1 219 ? 8.819 -5.708 2.204 1.00 95.06 219 ASN A C 1
ATOM 1761 O O . ASN A 1 219 ? 9.422 -6.101 1.204 1.00 95.06 219 ASN A O 1
ATOM 1765 N N . TYR A 1 220 ? 9.083 -4.523 2.768 1.00 93.06 220 TYR A N 1
ATOM 1766 C CA . TYR A 1 220 ? 10.137 -3.628 2.275 1.00 93.06 220 TYR A CA 1
ATOM 1767 C C . TYR A 1 220 ? 11.524 -4.272 2.339 1.00 93.06 220 TYR A C 1
ATOM 1769 O O . TYR A 1 220 ? 12.270 -4.213 1.362 1.00 93.06 220 TYR A O 1
ATOM 1777 N 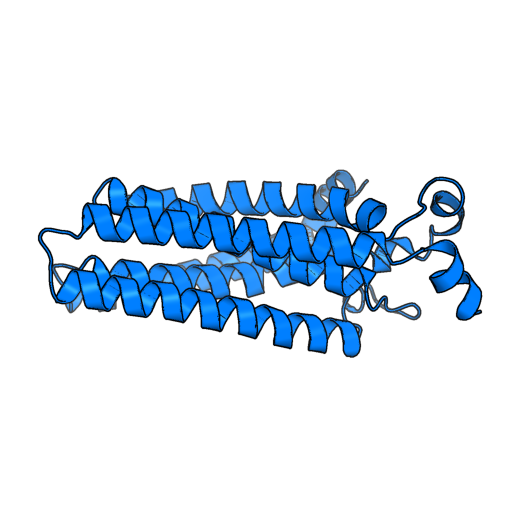N . GLY A 1 221 ? 11.865 -4.924 3.454 1.00 92.00 221 GLY A N 1
ATOM 1778 C CA . GLY A 1 221 ? 13.135 -5.632 3.614 1.00 92.00 221 GLY A CA 1
ATOM 1779 C C . GLY A 1 221 ? 13.301 -6.774 2.608 1.00 92.00 221 GLY A C 1
ATOM 1780 O O . GLY A 1 221 ? 14.333 -6.868 1.940 1.00 92.00 221 GLY A O 1
ATOM 1781 N N . VAL A 1 222 ? 12.269 -7.607 2.442 1.00 92.19 222 VAL A N 1
ATOM 1782 C CA . VAL A 1 222 ? 12.266 -8.716 1.474 1.00 92.19 222 VAL A CA 1
ATOM 1783 C C . VAL A 1 222 ? 12.426 -8.193 0.048 1.00 92.19 222 VAL A C 1
ATOM 1785 O O . VAL A 1 222 ? 13.288 -8.675 -0.689 1.00 92.19 222 VAL A O 1
ATOM 1788 N N . MET A 1 223 ? 11.650 -7.178 -0.339 1.00 90.19 223 MET A N 1
ATOM 1789 C CA . MET A 1 223 ? 11.708 -6.622 -1.690 1.00 90.19 223 MET A CA 1
ATOM 1790 C C . MET A 1 223 ? 13.040 -5.913 -1.964 1.00 90.19 223 MET A C 1
ATOM 1792 O O . MET A 1 223 ? 13.600 -6.064 -3.050 1.00 90.19 223 MET A O 1
ATOM 1796 N N . PHE A 1 224 ? 13.600 -5.203 -0.979 1.00 90.06 224 PHE A N 1
ATOM 1797 C CA . PHE A 1 224 ? 14.938 -4.620 -1.072 1.00 90.06 224 PHE A CA 1
ATOM 1798 C C . PHE A 1 224 ? 15.996 -5.689 -1.365 1.00 90.06 224 PHE A C 1
ATOM 1800 O O . PHE A 1 224 ? 16.771 -5.554 -2.315 1.00 90.06 224 PHE A O 1
ATOM 1807 N N . LEU A 1 225 ? 16.015 -6.773 -0.580 1.00 89.31 225 LEU A N 1
ATOM 1808 C CA . LEU A 1 225 ? 16.961 -7.875 -0.770 1.00 89.31 225 LEU A CA 1
ATOM 1809 C C . LEU A 1 225 ? 16.777 -8.552 -2.132 1.00 89.31 225 LEU A C 1
ATOM 1811 O O . LEU A 1 225 ? 17.767 -8.874 -2.791 1.00 89.31 225 LEU A O 1
ATOM 1815 N N . PHE A 1 226 ? 15.530 -8.738 -2.568 1.00 87.50 226 PHE A N 1
ATOM 1816 C CA . PHE A 1 226 ? 15.206 -9.355 -3.850 1.00 87.50 226 PHE A CA 1
ATOM 1817 C C . PHE A 1 226 ? 15.653 -8.490 -5.038 1.00 87.50 226 PHE A C 1
ATOM 1819 O O . PHE A 1 226 ? 16.401 -8.955 -5.897 1.00 87.50 226 PHE A O 1
ATOM 1826 N N . LEU A 1 227 ? 15.277 -7.208 -5.064 1.00 85.19 227 LEU A N 1
ATOM 1827 C CA . LEU A 1 227 ? 15.608 -6.288 -6.157 1.00 85.19 227 LEU A CA 1
ATOM 1828 C C . LEU A 1 227 ? 17.092 -5.915 -6.207 1.00 85.19 227 LEU A C 1
ATOM 1830 O O . LEU A 1 227 ? 17.608 -5.601 -7.279 1.00 85.19 227 LEU A O 1
ATOM 1834 N N . ARG A 1 228 ? 17.805 -5.967 -5.076 1.00 86.31 228 ARG A N 1
ATOM 1835 C CA . ARG A 1 228 ? 19.258 -5.753 -5.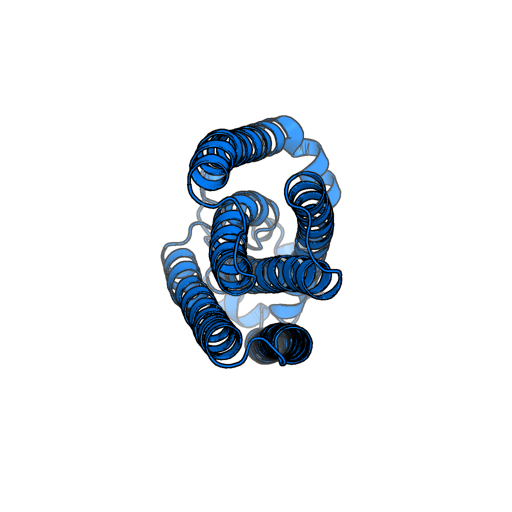046 1.00 86.31 228 ARG A CA 1
ATOM 1836 C C . ARG A 1 228 ? 20.029 -6.867 -5.759 1.00 86.31 228 ARG A C 1
ATOM 1838 O O . ARG A 1 228 ? 21.096 -6.600 -6.300 1.00 86.31 228 ARG A O 1
ATOM 1845 N N . ARG A 1 229 ? 19.497 -8.094 -5.798 1.00 83.31 229 ARG A N 1
ATOM 1846 C CA . ARG A 1 229 ? 20.122 -9.219 -6.520 1.00 83.31 229 ARG A CA 1
ATOM 1847 C C . ARG A 1 229 ? 20.003 -9.097 -8.039 1.00 83.31 229 ARG A C 1
ATOM 1849 O O . ARG A 1 229 ? 20.765 -9.737 -8.752 1.00 83.31 229 ARG A O 1
ATOM 1856 N N . ILE A 1 230 ? 19.072 -8.287 -8.539 1.00 79.75 230 ILE A N 1
ATOM 1857 C CA . ILE A 1 230 ? 18.829 -8.138 -9.975 1.00 79.75 230 ILE A CA 1
ATOM 1858 C C . ILE A 1 230 ? 19.773 -7.072 -10.536 1.00 79.75 230 ILE A C 1
ATOM 1860 O O . ILE A 1 230 ? 19.599 -5.876 -10.281 1.00 79.75 230 ILE A O 1
ATOM 1864 N N . ASN A 1 231 ? 20.769 -7.517 -11.305 1.00 74.62 231 ASN A N 1
ATOM 1865 C CA . ASN A 1 231 ? 21.667 -6.647 -12.055 1.00 74.62 231 ASN A CA 1
ATOM 1866 C C . ASN A 1 231 ? 20.963 -6.130 -13.317 1.00 74.62 231 ASN A C 1
ATOM 1868 O O . ASN A 1 231 ? 20.447 -6.911 -14.119 1.00 74.62 231 ASN A O 1
ATOM 1872 N N . MET A 1 232 ? 20.928 -4.810 -13.498 1.00 68.81 232 MET A N 1
ATOM 1873 C CA . MET A 1 232 ? 20.241 -4.214 -14.648 1.00 68.81 232 MET A CA 1
ATOM 1874 C C . MET A 1 232 ? 21.041 -4.386 -15.944 1.00 68.81 232 MET A C 1
ATOM 1876 O O . MET A 1 232 ? 20.437 -4.528 -17.004 1.00 68.81 232 MET A O 1
ATOM 1880 N N . ALA A 1 233 ? 22.376 -4.451 -15.873 1.00 60.44 233 ALA A N 1
ATOM 1881 C CA . ALA A 1 233 ? 23.225 -4.620 -17.054 1.00 60.44 233 ALA A CA 1
ATOM 1882 C C . ALA A 1 233 ? 22.958 -5.954 -17.777 1.00 60.44 233 ALA A C 1
ATOM 1884 O O . ALA A 1 233 ? 22.719 -5.961 -18.980 1.00 60.44 233 ALA A O 1
ATOM 1885 N N . GLU A 1 234 ? 22.899 -7.062 -17.034 1.00 56.88 234 GLU A N 1
ATOM 1886 C CA . GLU A 1 234 ? 22.601 -8.400 -17.573 1.00 56.88 234 GLU A CA 1
ATOM 1887 C C . GLU A 1 234 ? 21.177 -8.504 -18.127 1.00 56.88 234 GLU A C 1
ATOM 1889 O O . GLU A 1 234 ? 20.927 -9.148 -19.142 1.00 56.88 234 GLU A O 1
ATOM 1894 N N . ARG A 1 235 ? 20.218 -7.849 -17.468 1.00 60.31 235 ARG A N 1
ATOM 1895 C CA . ARG A 1 235 ? 18.798 -7.982 -17.803 1.00 60.31 235 ARG A CA 1
ATOM 1896 C C . ARG A 1 235 ? 18.407 -7.266 -19.089 1.00 60.31 235 ARG A C 1
ATOM 1898 O O . ARG A 1 235 ? 17.479 -7.691 -19.781 1.00 60.31 235 ARG A O 1
ATOM 1905 N N . PHE A 1 236 ? 19.107 -6.177 -19.378 1.00 57.19 236 PHE A N 1
ATOM 1906 C CA . PHE A 1 236 ? 18.937 -5.441 -20.614 1.00 57.19 236 PHE A CA 1
ATOM 1907 C C . PHE A 1 236 ? 19.783 -6.006 -21.756 1.00 57.19 236 PHE A C 1
ATOM 1909 O O . PHE A 1 236 ? 19.273 -6.040 -22.867 1.00 57.19 236 PHE A O 1
ATOM 1916 N N . ALA A 1 237 ? 20.997 -6.502 -21.481 1.00 52.91 237 ALA A N 1
ATOM 1917 C CA . ALA A 1 237 ? 21.877 -7.088 -22.495 1.00 52.91 237 ALA A CA 1
ATOM 1918 C C . ALA A 1 237 ? 21.401 -8.458 -23.020 1.00 52.91 237 ALA A C 1
ATOM 1920 O O . ALA A 1 237 ? 21.611 -8.761 -24.184 1.00 52.91 237 ALA A O 1
ATOM 1921 N N . ASN A 1 238 ? 20.732 -9.277 -22.199 1.00 46.72 238 ASN A N 1
ATOM 1922 C CA . ASN A 1 238 ? 20.284 -10.624 -22.595 1.00 46.72 238 ASN A CA 1
ATOM 1923 C C . ASN A 1 238 ? 18.959 -10.661 -23.388 1.00 46.72 238 ASN A C 1
ATOM 1925 O O . ASN A 1 238 ? 18.396 -11.735 -23.571 1.00 46.72 238 ASN A O 1
ATOM 1929 N N . ASN A 1 239 ? 18.404 -9.514 -23.788 1.00 45.72 239 ASN A N 1
ATOM 1930 C CA . ASN A 1 239 ? 17.119 -9.437 -24.501 1.00 45.72 239 ASN A CA 1
ATOM 1931 C C . ASN A 1 239 ? 17.175 -8.478 -25.705 1.00 45.72 239 ASN A C 1
ATOM 1933 O O . ASN A 1 239 ? 16.142 -7.878 -26.027 1.00 45.72 239 ASN A O 1
ATOM 1937 N N . ASP A 1 240 ? 18.366 -8.305 -26.278 1.00 38.72 240 ASP A N 1
ATOM 1938 C CA . ASP A 1 240 ? 18.607 -7.801 -27.636 1.00 38.72 240 ASP A CA 1
ATOM 1939 C C . ASP A 1 240 ? 19.071 -8.991 -28.495 1.00 38.72 240 ASP A C 1
ATOM 1941 O O . ASP A 1 240 ? 18.704 -9.031 -29.690 1.00 38.72 240 ASP A O 1
#

Foldseek 3Di:
DLVVLVVVCCVVLCVQVVVLVVVVVVVCVVCLVVCCVVPVDDQLLNLLLVLLVSLLVSLVSNVLSLLLSLFPLVCPVVVVVCLVPDWFLCVSLVVSLVVQLVVQLVVLVVVLVVCCVSDVDDPLSSLLSSLSNSLSSSQLSLLQRVLSSVAPDNDDPDSSCGSVDVSSVVSSVVSSVVVSVVSNVLSNVLSVCCVVCVVCNSVSSVVSSVVSVVVSVVSVVVSSVVRRPHTPNCVVVVPD

Secondary structure (DSSP, 8-state):
-HHHHHTT-HHHHHHHHHHHHHHHHHHHHHHHHHHHHH-SS--HHHHHHHHHHHHHHHHHHHHHHHHHHS-SGGGGGGHHHHTTT--BHHHHHHHHHHHHHHHHHHHHHHHHHHHHHHS---HHHHHHHHHHHHHHHHHHHHHHHHHHHHS-----SSGGGTT--HHHHHHHHHHHHHHHHHHHHHHHHHHHHHHH-GGGHHHHHHHHHHHHHHHHHHHHHHHHHHHHT-BHHHHHHTT-

pLDDT: mean 77.26, std 14.67, range [38.72, 97.44]

Radius of gyration: 19.61 Å; chains: 1; bounding box: 56×30×57 Å

Sequence (240 aa):
KDLLFLSRIDGFFIRNFGSMLYLFMLFLGFCVPLLSHHFTEYSAAAIVSAAVIIANFSYQLVGDALKTVLSVDGEIKNQHLFHRNIKHAWQLVFPKVCIYNLAALIYSFIITILITVFFPSSVALTIYLFIVFLCSGFLYSLVQISSTALYPKKNWEHLYEIGEAGKAKTYNNLYGSFIFIVSLQIAAITSYFIYKNPELETMLIHSASGIFVLFMLLNYGVMFLFLRRINMAERFANND